Protein AF-A0A819D0K0-F1 (afdb_monomer)

Mean predicted aligned error: 11.06 Å

Structure (mmCIF, N/CA/C/O backbone):
data_AF-A0A819D0K0-F1
#
_entry.id   AF-A0A819D0K0-F1
#
loop_
_atom_site.group_PDB
_atom_site.id
_atom_site.type_symbol
_atom_site.label_atom_id
_atom_site.label_alt_id
_atom_site.label_comp_id
_atom_site.label_asym_id
_atom_site.label_entity_id
_atom_site.label_seq_id
_atom_site.pdbx_PDB_ins_code
_atom_site.Cartn_x
_atom_site.Cartn_y
_atom_site.Cartn_z
_atom_site.occupancy
_atom_site.B_iso_or_equiv
_atom_site.auth_seq_id
_atom_site.auth_comp_id
_atom_site.auth_asym_id
_atom_site.auth_atom_id
_atom_site.pdbx_PDB_model_num
ATOM 1 N N . MET A 1 1 ? -6.189 10.819 -23.661 1.00 36.69 1 MET A N 1
ATOM 2 C CA . MET A 1 1 ? -5.705 9.934 -22.578 1.00 36.69 1 MET A CA 1
ATOM 3 C C . MET A 1 1 ? -5.753 8.464 -22.987 1.00 36.69 1 MET A C 1
ATOM 5 O O . MET A 1 1 ? -4.688 7.890 -23.127 1.00 36.69 1 MET A O 1
ATOM 9 N N . CYS A 1 2 ? -6.913 7.871 -23.306 1.00 48.72 2 CYS A N 1
ATOM 10 C CA . CYS A 1 2 ? -6.965 6.460 -23.740 1.00 48.72 2 CYS A CA 1
ATOM 11 C C . CYS A 1 2 ? -6.288 6.190 -25.096 1.00 48.72 2 CYS A C 1
ATOM 13 O O . CYS A 1 2 ? -5.727 5.121 -25.286 1.00 48.72 2 CYS A O 1
ATOM 15 N N . ILE A 1 3 ? -6.308 7.161 -26.019 1.00 48.53 3 ILE A N 1
ATOM 16 C CA . ILE A 1 3 ? -5.736 6.996 -27.368 1.00 48.53 3 ILE A CA 1
ATOM 17 C C . ILE A 1 3 ? -4.206 6.859 -27.304 1.00 48.53 3 ILE A C 1
ATOM 19 O O . ILE A 1 3 ? -3.657 5.917 -27.863 1.00 48.53 3 ILE A O 1
ATOM 23 N N . GLU A 1 4 ? -3.524 7.723 -26.545 1.00 57.69 4 GLU A N 1
ATOM 24 C CA . GLU A 1 4 ? -2.069 7.632 -26.340 1.00 57.69 4 GLU A CA 1
ATOM 25 C C . GLU A 1 4 ? -1.680 6.334 -25.614 1.00 57.69 4 GLU A C 1
ATOM 27 O O . GLU A 1 4 ? -0.762 5.650 -26.053 1.00 57.69 4 GLU A O 1
ATOM 32 N N . LEU A 1 5 ? -2.411 5.947 -24.556 1.00 58.41 5 LEU A N 1
ATOM 33 C CA . LEU A 1 5 ? -2.166 4.702 -23.812 1.00 58.41 5 LEU A CA 1
ATOM 34 C C . LEU A 1 5 ? -2.340 3.458 -24.707 1.00 58.41 5 LEU A C 1
ATOM 36 O O . LEU A 1 5 ? -1.478 2.583 -24.721 1.00 58.41 5 LEU A O 1
ATOM 40 N N . SER A 1 6 ? -3.394 3.435 -25.532 1.00 60.75 6 SER A N 1
ATOM 41 C CA . SER A 1 6 ? -3.661 2.340 -26.476 1.00 60.75 6 SER A CA 1
ATOM 42 C C . SER A 1 6 ? -2.587 2.203 -27.557 1.00 60.75 6 SER A C 1
ATOM 44 O O . SER A 1 6 ? -2.281 1.098 -28.002 1.00 60.75 6 SER A O 1
ATOM 46 N N . GLN A 1 7 ? -1.964 3.318 -27.951 1.00 66.88 7 GLN A N 1
ATOM 47 C CA . GLN A 1 7 ? -0.897 3.313 -28.945 1.00 66.88 7 GLN A CA 1
ATOM 48 C C . GLN A 1 7 ? 0.409 2.745 -28.367 1.00 66.88 7 GLN A C 1
ATOM 50 O O . GLN A 1 7 ? 1.156 2.075 -29.083 1.00 66.88 7 GLN A O 1
ATOM 55 N N . TRP A 1 8 ? 0.656 2.934 -27.065 1.00 71.75 8 TRP A N 1
ATOM 56 C CA . TRP A 1 8 ? 1.766 2.287 -26.360 1.00 71.75 8 TRP A CA 1
ATOM 57 C C . TRP A 1 8 ? 1.550 0.792 -26.184 1.00 71.75 8 TRP A C 1
ATOM 59 O O . TRP A 1 8 ? 2.488 0.032 -26.402 1.00 71.75 8 TRP A O 1
ATOM 69 N N . ASP A 1 9 ? 0.341 0.359 -25.836 1.00 69.75 9 ASP A N 1
ATOM 70 C CA . ASP A 1 9 ? 0.033 -1.068 -25.712 1.00 69.75 9 ASP A CA 1
ATOM 71 C C . ASP A 1 9 ? 0.269 -1.800 -27.032 1.00 69.75 9 ASP A C 1
ATOM 73 O O . ASP A 1 9 ? 0.991 -2.799 -27.064 1.00 69.75 9 ASP A O 1
ATOM 77 N N . MET A 1 10 ? -0.207 -1.224 -28.138 1.00 68.88 10 MET A N 1
ATOM 78 C CA . MET A 1 10 ? 0.019 -1.783 -29.468 1.00 68.88 10 MET A CA 1
ATOM 79 C C . MET A 1 10 ? 1.501 -1.756 -29.879 1.00 68.88 10 MET A C 1
ATOM 81 O O . MET A 1 10 ? 2.013 -2.721 -30.448 1.00 68.88 10 MET A O 1
ATOM 85 N N . GLY A 1 11 ? 2.231 -0.686 -29.546 1.00 69.50 11 GLY A N 1
ATOM 86 C CA . GLY A 1 11 ? 3.676 -0.597 -29.777 1.00 69.50 11 GLY A CA 1
ATOM 87 C C . GLY A 1 11 ? 4.490 -1.604 -28.953 1.00 69.50 11 GLY A C 1
ATOM 88 O O . GLY A 1 11 ? 5.470 -2.161 -29.448 1.00 69.50 11 GLY A O 1
ATOM 89 N N . ILE A 1 12 ? 4.074 -1.882 -27.715 1.00 70.44 12 ILE A N 1
ATOM 90 C CA . ILE A 1 12 ? 4.700 -2.872 -26.828 1.00 70.44 12 ILE A CA 1
ATOM 91 C C . ILE A 1 12 ? 4.422 -4.293 -27.322 1.00 70.44 12 ILE A C 1
ATOM 93 O O . ILE A 1 12 ? 5.328 -5.126 -27.289 1.00 70.44 12 ILE A O 1
ATOM 97 N N . GLU A 1 13 ? 3.210 -4.581 -27.798 1.00 73.44 13 GLU A N 1
ATOM 98 C CA . GLU A 1 13 ? 2.874 -5.868 -28.415 1.00 73.44 13 GLU A CA 1
ATOM 99 C C . GLU A 1 13 ? 3.722 -6.126 -29.661 1.00 73.44 13 GLU A C 1
ATOM 101 O O . GLU A 1 13 ? 4.390 -7.159 -29.743 1.00 73.44 13 GLU A O 1
ATOM 106 N N . LEU A 1 14 ? 3.807 -5.153 -30.572 1.00 71.25 14 LEU A N 1
ATOM 107 C CA . LEU A 1 14 ? 4.676 -5.231 -31.749 1.00 71.25 14 LEU A CA 1
ATOM 108 C C . LEU A 1 14 ? 6.146 -5.441 -31.353 1.00 71.25 14 LEU A C 1
ATOM 110 O O . LEU A 1 14 ? 6.804 -6.342 -31.866 1.00 71.25 14 LEU A O 1
ATOM 114 N N . ALA A 1 15 ? 6.668 -4.679 -30.391 1.00 68.19 15 ALA A N 1
ATOM 115 C CA . ALA A 1 15 ? 8.057 -4.811 -29.952 1.00 68.19 15 ALA A CA 1
ATOM 116 C C . ALA A 1 15 ? 8.363 -6.155 -29.263 1.00 68.19 15 ALA A C 1
ATOM 118 O O . ALA A 1 15 ? 9.481 -6.664 -29.384 1.00 68.19 15 ALA A O 1
ATOM 119 N N . ARG A 1 16 ? 7.381 -6.756 -28.573 1.00 67.00 16 ARG A N 1
ATOM 120 C CA . ARG A 1 16 ? 7.486 -8.120 -28.028 1.00 67.00 16 ARG A CA 1
ATOM 121 C C . ARG A 1 16 ? 7.578 -9.158 -29.140 1.00 67.00 16 ARG A C 1
ATOM 123 O O . ARG A 1 16 ? 8.400 -10.062 -29.031 1.00 67.00 16 ARG A O 1
ATOM 130 N N . HIS A 1 17 ? 6.802 -9.010 -30.216 1.00 71.81 17 HIS A N 1
ATOM 131 C CA . HIS A 1 17 ? 6.886 -9.906 -31.375 1.00 71.81 17 HIS A CA 1
ATOM 132 C C . HIS A 1 17 ? 8.267 -9.882 -32.043 1.00 71.81 17 HIS A C 1
ATOM 134 O O . HIS A 1 17 ? 8.736 -10.920 -32.503 1.00 71.81 17 HIS A O 1
ATOM 140 N N . TYR A 1 18 ? 8.947 -8.734 -32.033 1.00 68.56 18 TYR A N 1
ATOM 141 C CA . TYR A 1 18 ? 10.295 -8.591 -32.589 1.00 68.56 18 TYR A CA 1
ATOM 142 C C . TYR A 1 18 ? 11.436 -8.808 -31.570 1.00 68.56 18 TYR A C 1
ATOM 144 O O . TYR A 1 18 ? 12.595 -8.624 -31.931 1.00 68.56 18 TYR A O 1
ATOM 152 N N . ASN A 1 19 ? 11.146 -9.227 -30.324 1.00 63.50 19 ASN A N 1
ATOM 153 C CA . ASN A 1 19 ? 12.134 -9.527 -29.268 1.00 63.50 19 ASN A CA 1
ATOM 154 C C . ASN A 1 19 ? 13.240 -8.463 -29.105 1.00 63.50 19 ASN A C 1
ATOM 156 O O . ASN A 1 19 ? 14.413 -8.781 -28.903 1.00 63.50 19 ASN A O 1
ATOM 160 N N . LEU A 1 20 ? 12.876 -7.181 -29.168 1.00 63.91 20 LEU A N 1
ATOM 161 C CA . LEU A 1 20 ? 13.838 -6.098 -28.973 1.00 63.91 20 LEU A CA 1
ATOM 162 C C . LEU A 1 20 ? 14.266 -6.051 -27.497 1.00 63.91 20 LEU A C 1
ATOM 164 O O . LEU A 1 20 ? 13.496 -5.634 -26.628 1.00 63.91 20 LEU A O 1
ATOM 168 N N . SER A 1 21 ? 15.509 -6.445 -27.207 1.00 62.53 21 SER A N 1
ATOM 169 C CA . SER A 1 21 ? 16.135 -6.316 -25.879 1.00 62.53 21 SER A CA 1
ATOM 170 C C . SER A 1 21 ? 16.116 -4.872 -25.356 1.00 62.53 21 SER A C 1
ATOM 172 O O . SER A 1 21 ? 16.050 -4.649 -24.146 1.00 62.53 21 SER A O 1
ATOM 174 N N . ASP A 1 22 ? 16.059 -3.900 -26.267 1.00 68.62 22 ASP A N 1
ATOM 175 C CA . ASP A 1 22 ? 15.995 -2.467 -25.976 1.00 68.62 22 ASP A CA 1
ATOM 176 C C . ASP A 1 22 ? 14.620 -1.982 -25.496 1.00 68.62 22 ASP A C 1
ATOM 178 O O . ASP A 1 22 ? 14.509 -0.864 -24.987 1.00 68.62 22 ASP A O 1
ATOM 182 N N . LEU A 1 23 ? 13.565 -2.804 -25.584 1.00 74.94 23 LEU A N 1
ATOM 183 C CA . LEU A 1 23 ? 12.210 -2.405 -25.187 1.00 74.94 23 LEU A CA 1
ATOM 184 C C . LEU A 1 23 ? 12.157 -1.931 -23.728 1.00 74.94 23 LEU A C 1
ATOM 186 O O . LEU A 1 23 ? 11.537 -0.914 -23.422 1.00 74.94 23 LEU A O 1
ATOM 190 N N . LYS A 1 24 ? 12.850 -2.623 -22.817 1.00 73.94 24 LYS A N 1
ATOM 191 C CA . LYS A 1 24 ? 12.894 -2.240 -21.396 1.00 73.94 24 LYS A CA 1
ATOM 192 C C . LYS A 1 24 ? 13.573 -0.885 -21.183 1.00 73.94 24 LYS A C 1
ATOM 194 O O . LYS A 1 24 ? 13.094 -0.079 -20.382 1.00 73.94 24 LYS A O 1
ATOM 199 N N . ALA A 1 25 ? 14.662 -0.621 -21.906 1.00 79.81 25 ALA A N 1
ATOM 200 C CA . ALA A 1 25 ? 15.398 0.638 -21.826 1.00 79.81 25 ALA A CA 1
ATOM 201 C C . ALA A 1 25 ? 14.573 1.804 -22.396 1.00 79.81 25 ALA A C 1
ATOM 203 O O . ALA A 1 25 ? 14.496 2.870 -21.779 1.00 79.81 25 ALA A O 1
ATOM 204 N N . LEU A 1 26 ? 13.880 1.578 -23.516 1.00 80.00 26 LEU A N 1
ATOM 205 C CA . LEU A 1 26 ? 12.971 2.552 -24.122 1.00 80.00 26 LEU A CA 1
ATOM 206 C C . LEU A 1 26 ? 11.795 2.887 -23.197 1.00 80.00 26 LEU A C 1
ATOM 208 O O . LEU A 1 26 ? 11.532 4.065 -22.959 1.00 80.00 26 LEU A O 1
ATOM 212 N N . LEU A 1 27 ? 11.143 1.876 -22.613 1.00 78.88 27 LEU A N 1
ATOM 213 C CA . LEU A 1 27 ? 10.041 2.073 -21.663 1.00 78.88 27 LEU A CA 1
ATOM 214 C C . LEU A 1 27 ? 10.482 2.867 -20.432 1.00 78.88 27 LEU A C 1
ATOM 216 O O . LEU A 1 27 ? 9.781 3.771 -19.989 1.00 78.88 27 LEU A O 1
ATOM 220 N N . THR A 1 28 ? 11.677 2.581 -19.919 1.00 81.19 28 THR A N 1
ATOM 221 C CA . THR A 1 28 ? 12.250 3.302 -18.776 1.00 81.19 28 THR A CA 1
ATOM 222 C C . THR A 1 28 ? 12.530 4.770 -19.120 1.00 81.19 28 THR A C 1
ATOM 224 O O . THR A 1 28 ? 12.261 5.655 -18.309 1.00 81.19 28 THR A O 1
ATOM 227 N N . ARG A 1 29 ? 13.024 5.070 -20.331 1.00 84.44 29 ARG A N 1
ATOM 228 C CA . ARG A 1 29 ? 13.228 6.456 -20.791 1.00 84.44 29 ARG A CA 1
ATOM 229 C C . ARG A 1 29 ? 11.903 7.209 -20.927 1.00 84.44 29 ARG A C 1
ATOM 231 O O . ARG A 1 29 ? 11.816 8.348 -20.478 1.00 84.44 29 ARG A O 1
ATOM 238 N N . GLN A 1 30 ? 10.883 6.574 -21.502 1.00 82.38 30 GLN A N 1
ATOM 239 C CA . GLN A 1 30 ? 9.550 7.168 -21.646 1.00 82.38 30 GLN A CA 1
ATOM 240 C C . GLN A 1 30 ? 8.887 7.422 -20.290 1.00 82.38 30 GLN A C 1
ATOM 242 O O . GLN A 1 30 ? 8.329 8.494 -20.071 1.00 82.38 30 GLN A O 1
ATOM 247 N N . ALA A 1 31 ? 9.015 6.485 -19.348 1.00 83.06 31 ALA A N 1
ATOM 248 C CA . ALA A 1 31 ? 8.496 6.654 -17.996 1.00 83.06 31 ALA A CA 1
ATOM 249 C C . ALA A 1 31 ? 9.106 7.887 -17.301 1.00 83.06 31 ALA A C 1
ATOM 251 O O . ALA A 1 31 ? 8.378 8.670 -16.696 1.00 83.06 31 ALA A O 1
ATOM 252 N N . LYS A 1 32 ? 10.412 8.142 -17.471 1.00 84.94 32 LYS A N 1
ATOM 253 C CA . LYS A 1 32 ? 11.060 9.375 -16.978 1.00 84.94 32 LYS A CA 1
ATOM 254 C C . LYS A 1 32 ? 10.488 10.642 -17.619 1.00 84.94 32 LYS A C 1
ATOM 256 O O . LYS A 1 32 ? 10.260 11.631 -16.926 1.00 84.94 32 LYS A O 1
ATOM 261 N N . THR A 1 33 ? 10.215 10.622 -18.923 1.00 85.69 33 THR A N 1
ATOM 262 C CA . THR A 1 33 ? 9.556 11.747 -19.604 1.00 85.69 33 THR A CA 1
ATOM 263 C C . THR A 1 33 ? 8.139 11.973 -19.069 1.00 85.69 33 THR A C 1
ATOM 265 O O . THR A 1 33 ? 7.757 13.114 -18.826 1.00 85.69 33 THR A O 1
ATOM 268 N N . LEU A 1 34 ? 7.374 10.918 -18.796 1.00 84.44 34 LEU A N 1
ATOM 269 C CA . LEU A 1 34 ? 6.024 11.039 -18.233 1.00 84.44 34 LEU A CA 1
ATOM 270 C C . LEU A 1 34 ? 6.013 11.559 -16.791 1.00 84.44 34 LEU A C 1
ATOM 272 O O . LEU A 1 34 ? 5.117 12.323 -16.429 1.00 84.44 34 LEU A O 1
ATOM 276 N N . LEU A 1 35 ? 7.039 11.236 -15.997 1.00 85.62 35 LEU A N 1
ATOM 277 C CA . LEU A 1 35 ? 7.237 11.862 -14.687 1.00 85.62 35 LEU A CA 1
ATOM 278 C C . LEU A 1 35 ? 7.447 13.374 -14.813 1.00 85.62 35 LEU A C 1
ATOM 280 O O . LEU A 1 35 ? 6.811 14.134 -14.089 1.00 85.62 35 LEU A O 1
ATOM 284 N N . SER A 1 36 ? 8.247 13.825 -15.788 1.00 85.62 36 SER A N 1
ATOM 285 C CA . SER A 1 36 ? 8.420 15.265 -16.049 1.00 85.62 36 SER A CA 1
ATOM 286 C C . SER A 1 36 ? 7.134 15.962 -16.524 1.00 85.62 36 SER A C 1
ATOM 288 O O . SER A 1 36 ? 6.972 17.161 -16.326 1.00 85.62 36 SER A O 1
ATOM 290 N N . GLN A 1 37 ? 6.191 15.207 -17.097 1.00 86.50 37 GLN A N 1
ATOM 291 C CA . GLN A 1 37 ? 4.870 15.688 -17.522 1.00 86.50 37 GLN A CA 1
ATOM 292 C C . GLN A 1 37 ? 3.803 15.610 -16.413 1.00 86.50 37 GLN A C 1
ATOM 294 O O . GLN A 1 37 ? 2.627 15.847 -16.686 1.00 86.50 37 GLN A O 1
ATOM 299 N N . ASN A 1 38 ? 4.188 15.276 -15.175 1.00 84.50 38 ASN A N 1
ATOM 300 C CA . ASN A 1 38 ? 3.294 15.140 -14.021 1.00 84.50 38 ASN A CA 1
ATOM 301 C C . ASN A 1 38 ? 2.176 14.086 -14.205 1.00 84.50 38 ASN A C 1
ATOM 303 O O . ASN A 1 38 ? 1.068 14.235 -13.689 1.00 84.50 38 ASN A O 1
ATOM 307 N N . LYS A 1 39 ? 2.460 12.999 -14.940 1.00 85.38 39 LYS A N 1
ATOM 308 C CA . LYS A 1 39 ? 1.559 11.841 -15.105 1.00 85.38 39 LYS A CA 1
ATOM 309 C C . LYS A 1 39 ? 2.143 10.597 -14.419 1.00 85.38 39 LYS A C 1
ATOM 311 O O . LYS A 1 39 ? 2.625 9.681 -15.090 1.00 85.38 39 LYS A O 1
ATOM 316 N N . PRO A 1 40 ? 2.134 10.533 -13.076 1.00 86.31 40 PRO A N 1
ATOM 317 C CA . PRO A 1 40 ? 2.868 9.496 -12.361 1.00 86.31 40 PRO A CA 1
ATOM 318 C C . PRO A 1 40 ? 2.224 8.102 -12.460 1.00 86.31 40 PRO A C 1
ATOM 320 O O . PRO A 1 40 ? 2.942 7.108 -12.461 1.00 86.31 40 PRO A O 1
ATOM 323 N N . PHE A 1 41 ? 0.897 7.998 -12.604 1.00 87.69 41 PHE A N 1
ATOM 324 C CA . PHE A 1 41 ? 0.215 6.701 -12.746 1.00 87.69 41 PHE A CA 1
ATOM 325 C C . PHE A 1 41 ? 0.546 6.001 -14.069 1.00 87.69 41 PHE A C 1
ATOM 327 O O . PHE A 1 41 ? 0.849 4.808 -14.066 1.00 87.69 41 PHE A O 1
ATOM 334 N N . ASP A 1 42 ? 0.573 6.754 -15.171 1.00 85.38 42 ASP A N 1
ATOM 335 C CA . ASP A 1 42 ? 0.966 6.237 -16.487 1.00 85.38 42 ASP A CA 1
ATOM 336 C C . ASP A 1 42 ? 2.433 5.767 -16.459 1.00 85.38 42 ASP A C 1
ATOM 338 O O . ASP A 1 42 ? 2.777 4.704 -16.980 1.00 85.38 42 ASP A O 1
ATOM 342 N N . ALA A 1 43 ? 3.303 6.518 -15.771 1.00 86.75 43 ALA A N 1
ATOM 343 C CA . ALA A 1 43 ? 4.695 6.128 -15.566 1.00 86.75 43 ALA A CA 1
ATOM 344 C C . ALA A 1 43 ? 4.826 4.834 -14.737 1.00 86.75 43 ALA A C 1
ATOM 346 O O . ALA A 1 43 ? 5.600 3.953 -15.110 1.00 86.75 43 ALA A O 1
ATOM 347 N N . ILE A 1 44 ? 4.050 4.677 -13.656 1.00 88.75 44 ILE A N 1
ATOM 348 C CA . ILE A 1 44 ? 4.020 3.450 -12.836 1.00 88.75 44 ILE A CA 1
ATOM 349 C C . ILE A 1 44 ? 3.632 2.238 -13.686 1.00 88.75 44 ILE A C 1
ATOM 351 O O . ILE A 1 44 ? 4.251 1.178 -13.573 1.00 88.75 44 ILE A O 1
ATOM 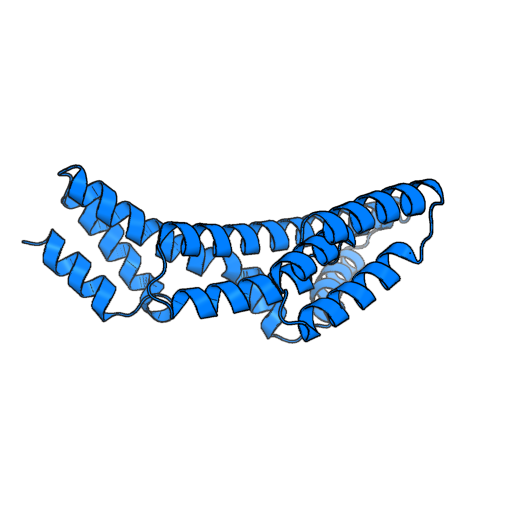355 N N . GLU A 1 45 ? 2.630 2.371 -14.556 1.00 86.75 45 GLU A N 1
ATOM 356 C CA . GLU A 1 45 ? 2.212 1.275 -15.428 1.00 86.75 45 GLU A CA 1
ATOM 357 C C . GLU A 1 45 ? 3.331 0.855 -16.391 1.00 86.75 45 GLU A C 1
ATOM 359 O O . GLU A 1 45 ? 3.603 -0.340 -16.553 1.00 86.75 45 GLU A O 1
ATOM 364 N N . LEU A 1 46 ? 4.041 1.822 -16.974 1.00 85.06 46 LEU A N 1
ATOM 365 C CA . LEU A 1 46 ? 5.186 1.549 -17.842 1.00 85.06 46 LEU A CA 1
ATOM 366 C C . LEU A 1 46 ? 6.357 0.915 -17.086 1.00 85.06 46 LEU A C 1
ATOM 368 O O . LEU A 1 46 ? 6.969 -0.016 -17.609 1.00 85.06 46 LEU A O 1
ATOM 372 N N . TYR A 1 47 ? 6.637 1.345 -15.853 1.00 87.88 47 TYR A N 1
ATOM 373 C CA . TYR A 1 47 ? 7.667 0.725 -15.013 1.00 87.88 47 TYR A CA 1
ATOM 374 C C . TYR A 1 47 ? 7.331 -0.723 -14.643 1.00 87.88 47 TYR A C 1
ATOM 376 O O . TYR A 1 47 ? 8.205 -1.591 -14.663 1.00 87.88 47 TYR A O 1
ATOM 384 N N . LYS A 1 48 ? 6.052 -1.028 -14.396 1.00 86.38 48 LYS A N 1
ATOM 385 C CA . LYS A 1 48 ? 5.598 -2.417 -14.232 1.00 86.38 48 LYS A CA 1
ATOM 386 C C . LYS A 1 48 ? 5.815 -3.225 -15.511 1.00 86.38 48 LYS A C 1
ATOM 388 O O . LYS A 1 48 ? 6.308 -4.349 -15.446 1.00 86.38 48 LYS A O 1
ATOM 393 N N . LYS A 1 49 ? 5.494 -2.654 -16.679 1.00 83.75 49 LYS A N 1
ATOM 394 C CA . LYS A 1 49 ? 5.688 -3.309 -17.987 1.00 83.75 49 LYS A CA 1
ATOM 395 C C . LYS A 1 49 ? 7.168 -3.535 -18.321 1.00 83.75 49 LYS A C 1
ATOM 397 O O . LYS A 1 49 ? 7.488 -4.541 -18.952 1.00 83.75 49 LYS A O 1
ATOM 402 N N . SER A 1 50 ? 8.069 -2.652 -17.884 1.00 80.44 50 SER A N 1
ATOM 403 C CA . SER A 1 50 ? 9.521 -2.802 -18.068 1.00 80.44 50 SER A CA 1
ATOM 404 C C . SER A 1 50 ? 10.197 -3.707 -17.026 1.00 80.44 50 SER A C 1
ATOM 406 O O . SER A 1 50 ? 11.400 -3.954 -17.132 1.00 80.44 50 SER A O 1
ATOM 408 N N . ALA A 1 51 ? 9.428 -4.255 -16.075 1.00 80.56 51 ALA A N 1
ATOM 409 C CA . ALA A 1 51 ? 9.890 -5.036 -14.925 1.00 80.56 51 ALA A CA 1
ATOM 410 C C . ALA A 1 51 ? 10.791 -4.260 -13.942 1.00 80.56 51 ALA A C 1
ATOM 412 O O . ALA A 1 51 ? 11.526 -4.870 -13.166 1.00 80.56 51 ALA A O 1
ATOM 413 N N . ASN A 1 52 ? 10.714 -2.925 -13.940 1.00 84.31 52 ASN A N 1
ATOM 414 C CA . ASN A 1 52 ? 11.366 -2.079 -12.945 1.00 84.31 52 ASN A CA 1
ATOM 415 C C . ASN A 1 52 ? 10.394 -1.769 -11.792 1.00 84.31 52 ASN A C 1
ATOM 417 O O . ASN A 1 52 ? 9.859 -0.668 -11.660 1.00 84.31 52 ASN A O 1
ATOM 421 N N . TYR A 1 53 ? 10.119 -2.788 -10.979 1.00 86.88 53 TYR A N 1
ATOM 422 C CA . TYR A 1 53 ? 9.125 -2.712 -9.904 1.00 86.88 53 TYR A CA 1
ATOM 423 C C . TYR A 1 53 ? 9.551 -1.815 -8.734 1.00 86.88 53 TYR A C 1
ATOM 425 O O . TYR A 1 53 ? 8.691 -1.259 -8.055 1.00 86.88 53 TYR A O 1
ATOM 433 N N . LEU A 1 54 ? 10.859 -1.658 -8.512 1.00 85.44 54 LEU A N 1
ATOM 434 C CA . LEU A 1 54 ? 11.402 -0.871 -7.405 1.00 85.44 54 LEU A CA 1
ATOM 435 C C . LEU A 1 54 ? 11.141 0.627 -7.605 1.00 85.44 54 LEU A C 1
ATOM 437 O O . LEU A 1 54 ? 10.589 1.278 -6.722 1.00 85.44 54 LEU A O 1
ATOM 441 N N . GLU A 1 55 ? 11.422 1.152 -8.798 1.00 85.69 55 GLU A N 1
ATOM 442 C CA . GLU A 1 55 ? 11.124 2.551 -9.131 1.00 85.69 55 GLU A CA 1
ATOM 443 C C . GLU A 1 55 ? 9.613 2.828 -9.139 1.00 85.69 55 GLU A C 1
ATOM 445 O O . GLU A 1 55 ? 9.162 3.854 -8.630 1.00 85.69 55 GLU A O 1
ATOM 450 N N . ALA A 1 56 ? 8.804 1.876 -9.620 1.00 89.12 56 ALA A N 1
ATOM 451 C CA . ALA A 1 56 ? 7.346 1.973 -9.545 1.00 89.12 56 ALA A CA 1
ATOM 452 C C . ALA A 1 56 ? 6.839 2.082 -8.095 1.00 89.12 56 ALA A C 1
ATOM 454 O O . ALA A 1 56 ? 5.939 2.875 -7.815 1.00 89.12 56 ALA A O 1
ATOM 455 N N . ALA A 1 57 ? 7.406 1.290 -7.178 1.00 88.88 57 ALA A N 1
ATOM 456 C CA . ALA A 1 57 ? 7.019 1.286 -5.772 1.00 88.88 57 ALA A CA 1
ATOM 457 C C . ALA A 1 57 ? 7.374 2.604 -5.069 1.00 88.88 57 ALA A C 1
ATOM 459 O O . ALA A 1 57 ? 6.549 3.109 -4.310 1.00 88.88 57 ALA A O 1
ATOM 460 N N . LYS A 1 58 ? 8.544 3.191 -5.360 1.00 88.06 58 LYS A N 1
ATOM 461 C CA . LYS A 1 58 ? 8.965 4.496 -4.815 1.00 88.06 58 LYS A CA 1
ATOM 462 C C . LYS A 1 58 ? 7.999 5.609 -5.196 1.00 88.06 58 LYS A C 1
ATOM 464 O O . LYS A 1 58 ? 7.436 6.267 -4.327 1.00 88.06 58 LYS A O 1
ATOM 469 N N . ILE A 1 59 ? 7.738 5.747 -6.495 1.00 89.50 59 ILE A N 1
ATOM 470 C CA . ILE A 1 59 ? 6.834 6.775 -7.027 1.00 89.50 59 ILE A CA 1
ATOM 471 C C . ILE A 1 59 ? 5.432 6.603 -6.432 1.00 89.50 59 ILE A C 1
ATOM 473 O O . ILE A 1 59 ? 4.786 7.572 -6.040 1.00 89.50 59 ILE A O 1
ATOM 477 N N . LEU A 1 60 ? 4.950 5.362 -6.322 1.00 90.19 60 LEU A N 1
ATOM 478 C CA . LEU A 1 60 ? 3.646 5.092 -5.726 1.00 90.19 60 LEU A CA 1
ATOM 479 C C . LEU A 1 60 ? 3.611 5.403 -4.219 1.00 90.19 60 LEU A C 1
ATOM 481 O O . LEU A 1 60 ? 2.589 5.883 -3.731 1.00 90.19 60 LEU A O 1
ATOM 485 N N . TYR A 1 61 ? 4.705 5.165 -3.493 1.00 89.31 61 TYR A N 1
ATOM 486 C CA . TYR A 1 61 ? 4.816 5.495 -2.073 1.00 89.31 61 TYR A CA 1
ATOM 487 C C . TYR A 1 61 ? 4.781 7.010 -1.838 1.00 89.31 61 TYR A C 1
ATOM 489 O O . TYR A 1 61 ? 4.027 7.471 -0.984 1.00 89.31 61 TYR A O 1
ATOM 497 N N . GLU A 1 62 ? 5.497 7.793 -2.649 1.00 88.81 62 GLU A N 1
ATOM 498 C CA . GLU A 1 62 ? 5.453 9.262 -2.601 1.00 88.81 62 GLU A CA 1
ATOM 499 C C . GLU A 1 62 ? 4.034 9.797 -2.850 1.00 88.81 62 GLU A C 1
ATOM 501 O O . GLU A 1 62 ? 3.534 10.662 -2.127 1.00 88.81 62 GLU A O 1
ATOM 506 N N . ILE A 1 63 ? 3.331 9.236 -3.839 1.00 88.88 63 ILE A N 1
ATOM 507 C CA . ILE A 1 63 ? 1.926 9.569 -4.113 1.00 88.88 63 ILE A CA 1
ATOM 508 C C . ILE A 1 63 ? 1.032 9.197 -2.926 1.00 88.88 63 ILE A C 1
ATOM 510 O O . ILE A 1 63 ? 0.147 9.971 -2.554 1.00 88.88 63 ILE A O 1
ATOM 514 N N . ALA A 1 64 ? 1.252 8.029 -2.320 1.00 88.38 64 ALA A N 1
ATOM 515 C CA . ALA A 1 64 ? 0.493 7.581 -1.159 1.00 88.38 64 ALA A CA 1
ATOM 516 C C . ALA A 1 64 ? 0.704 8.512 0.045 1.00 88.38 64 ALA A C 1
ATOM 518 O O . ALA A 1 64 ? -0.263 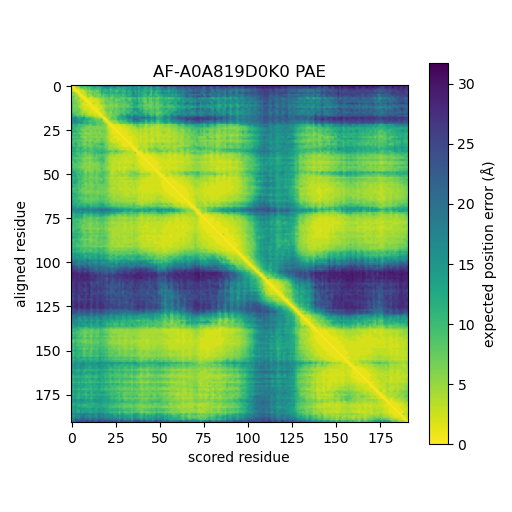8.841 0.730 1.00 88.38 64 ALA A O 1
ATOM 519 N N . GLU A 1 65 ? 1.927 8.997 0.268 1.00 86.56 65 GLU A N 1
ATOM 520 C CA . GLU A 1 65 ? 2.240 9.953 1.332 1.00 86.56 65 GLU A CA 1
ATOM 521 C C . GLU A 1 65 ? 1.594 11.325 1.083 1.00 86.56 65 GLU A C 1
ATOM 523 O O . GLU A 1 65 ? 0.997 11.913 1.990 1.00 86.56 65 GLU A O 1
ATOM 528 N N . ASN A 1 66 ? 1.616 11.809 -0.160 1.00 87.50 66 ASN A N 1
ATOM 529 C CA . ASN A 1 66 ? 0.915 13.036 -0.541 1.00 87.50 66 ASN A CA 1
ATOM 530 C C . ASN A 1 66 ? -0.596 12.908 -0.302 1.00 87.50 66 ASN A C 1
ATOM 532 O O . ASN A 1 66 ? -1.209 13.771 0.327 1.00 87.50 66 ASN A O 1
ATOM 536 N N . HIS A 1 67 ? -1.199 11.784 -0.696 1.00 84.38 67 HIS A N 1
ATOM 537 C CA . HIS A 1 67 ? -2.604 11.512 -0.396 1.00 84.38 67 HIS A CA 1
ATOM 538 C C . HIS A 1 67 ? -2.878 11.251 1.086 1.00 84.38 67 HIS A C 1
ATOM 540 O O . HIS A 1 67 ? -4.012 11.443 1.523 1.00 84.38 67 HIS A O 1
ATOM 546 N N . SER A 1 68 ? -1.883 10.827 1.870 1.00 81.44 68 SER A N 1
ATOM 547 C CA . SER A 1 68 ? -1.991 10.692 3.325 1.00 81.44 68 SER A CA 1
ATOM 548 C C . SER A 1 68 ? -2.244 12.052 3.977 1.00 81.44 68 SER A C 1
ATOM 550 O O . SER A 1 68 ? -3.136 12.157 4.821 1.00 81.44 68 SER A O 1
ATOM 552 N N . LYS A 1 69 ? -1.547 13.095 3.508 1.00 81.06 69 LYS A N 1
ATOM 553 C CA . LYS A 1 69 ? -1.707 14.491 3.953 1.00 81.06 69 LYS A CA 1
ATOM 554 C C . LYS A 1 69 ? -3.041 15.098 3.503 1.00 81.06 69 LYS A C 1
ATOM 556 O O . LYS A 1 69 ? -3.614 15.929 4.201 1.00 81.06 69 LYS A O 1
ATOM 561 N N . GLU A 1 70 ? -3.575 14.659 2.366 1.00 81.06 70 GLU A N 1
ATOM 562 C CA . GLU A 1 70 ? -4.907 15.056 1.907 1.00 81.06 70 GLU A CA 1
ATOM 563 C C . GLU A 1 70 ? -6.040 14.334 2.673 1.00 81.06 70 GLU A C 1
ATOM 565 O O . GLU A 1 70 ? -5.945 13.160 3.044 1.00 81.06 70 GLU A O 1
ATOM 570 N N . ASN A 1 71 ? -7.199 14.986 2.814 1.00 69.06 71 ASN A N 1
ATOM 571 C CA . ASN A 1 71 ? -8.428 14.387 3.367 1.00 69.06 71 ASN A CA 1
ATOM 572 C C . ASN A 1 71 ? -9.136 13.443 2.366 1.00 69.06 71 ASN A C 1
ATOM 574 O O . ASN A 1 71 ? -10.349 13.503 2.165 1.00 69.06 71 ASN A O 1
ATOM 578 N N . ARG A 1 72 ? -8.381 12.574 1.684 1.00 76.56 72 ARG A N 1
ATOM 579 C CA . ARG A 1 72 ? -8.932 11.551 0.781 1.00 76.56 72 ARG A CA 1
ATOM 580 C C . ARG A 1 72 ? -9.521 10.380 1.567 1.00 76.56 72 ARG A C 1
ATOM 582 O O . ARG A 1 72 ? -9.172 10.138 2.721 1.00 76.56 72 ARG A O 1
ATOM 589 N N . SER A 1 73 ? -10.391 9.608 0.912 1.00 85.06 73 SER A N 1
ATOM 590 C CA . SER A 1 73 ? -11.003 8.418 1.518 1.00 85.06 73 SER A CA 1
ATOM 591 C C . SER A 1 73 ? -9.945 7.430 2.033 1.00 85.06 73 SER A C 1
ATOM 593 O O . SER A 1 73 ? -9.000 7.079 1.323 1.00 85.06 73 SER A O 1
ATOM 595 N N . LEU A 1 74 ? -10.127 6.933 3.257 1.00 85.62 74 LEU A N 1
ATOM 596 C CA . LEU A 1 74 ? -9.172 6.033 3.912 1.00 85.62 74 LEU A CA 1
ATOM 597 C C . LEU A 1 74 ? -9.001 4.706 3.168 1.00 85.62 74 LEU A C 1
ATOM 599 O O . LEU A 1 74 ? -7.928 4.108 3.178 1.00 85.62 74 LEU A O 1
ATOM 603 N N . LEU A 1 75 ? -10.052 4.263 2.474 1.00 88.06 75 LEU A N 1
ATOM 604 C CA . LEU A 1 75 ? -10.000 3.070 1.638 1.00 88.06 75 LEU A CA 1
ATOM 605 C C . LEU A 1 75 ? -9.013 3.238 0.477 1.00 88.06 75 LEU A C 1
ATOM 607 O O . LEU A 1 75 ? -8.305 2.288 0.151 1.00 88.06 75 LEU A O 1
ATOM 611 N N . MET A 1 76 ? -8.952 4.427 -0.134 1.00 88.25 76 MET A N 1
ATOM 612 C CA . MET A 1 76 ? -7.991 4.707 -1.202 1.00 88.25 76 MET A CA 1
ATOM 613 C C . MET A 1 76 ? -6.561 4.697 -0.660 1.00 88.25 76 MET A C 1
ATOM 615 O O . MET A 1 76 ? -5.710 4.034 -1.244 1.00 88.25 76 MET A O 1
ATOM 619 N N . LYS A 1 77 ? -6.326 5.337 0.496 1.00 89.19 77 LYS A N 1
ATOM 620 C CA . LYS A 1 77 ? -5.015 5.332 1.170 1.00 89.19 77 LYS A CA 1
ATOM 621 C C . LYS A 1 77 ? -4.542 3.899 1.425 1.00 89.19 77 LYS A C 1
ATOM 623 O O . LYS A 1 77 ? -3.472 3.511 0.964 1.00 89.19 77 LYS A O 1
ATOM 628 N N . LYS A 1 78 ? -5.396 3.065 2.035 1.00 91.06 78 LYS A N 1
ATOM 629 C CA . LYS A 1 78 ? -5.110 1.638 2.257 1.00 91.06 78 LYS A CA 1
ATOM 630 C C . LYS A 1 78 ? -4.774 0.908 0.949 1.00 91.06 78 LYS A C 1
ATOM 632 O O . LYS A 1 78 ? -3.793 0.174 0.896 1.00 91.06 78 LYS A O 1
ATOM 637 N N . LYS A 1 79 ? -5.572 1.100 -0.110 1.00 91.75 79 LYS A N 1
ATOM 638 C CA . LYS A 1 79 ? -5.344 0.458 -1.418 1.00 91.75 79 LYS A CA 1
ATOM 639 C C . LYS A 1 79 ? -3.999 0.844 -2.035 1.00 91.75 79 LYS A C 1
ATOM 641 O O . LYS A 1 79 ? -3.349 -0.024 -2.605 1.00 91.75 79 LYS A O 1
ATOM 646 N N . MET A 1 80 ? -3.585 2.105 -1.917 1.00 90.19 80 MET A N 1
ATOM 647 C CA . MET A 1 80 ? -2.300 2.574 -2.442 1.00 90.19 80 MET A CA 1
ATOM 648 C C . MET A 1 80 ? -1.122 1.914 -1.725 1.00 90.19 80 MET A C 1
ATOM 650 O O . MET A 1 80 ? -0.277 1.327 -2.392 1.00 90.19 80 MET A O 1
A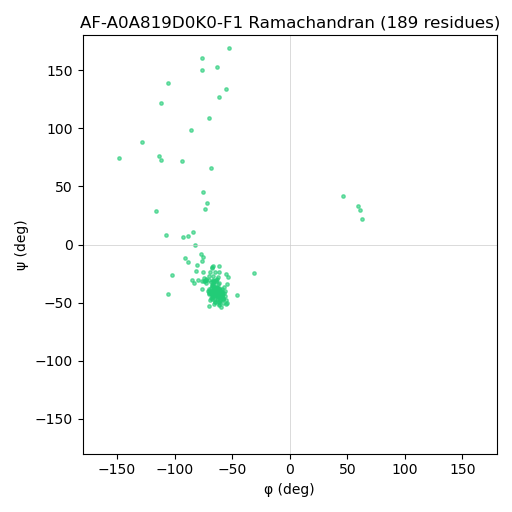TOM 654 N N . TYR A 1 81 ? -1.107 1.909 -0.387 1.00 91.19 81 TYR A N 1
ATOM 655 C CA . TYR A 1 81 ? -0.031 1.256 0.370 1.00 91.19 81 TYR A CA 1
ATOM 656 C C . TYR A 1 81 ? 0.028 -0.261 0.134 1.00 91.19 81 TYR A C 1
ATOM 658 O O . TYR A 1 81 ? 1.113 -0.821 0.003 1.00 91.19 81 TYR A O 1
ATOM 666 N N . ILE A 1 82 ? -1.124 -0.929 -0.009 1.00 93.12 82 ILE A N 1
ATOM 667 C CA . ILE A 1 82 ? -1.163 -2.350 -0.400 1.00 93.12 82 ILE A CA 1
ATOM 668 C C . ILE A 1 82 ? -0.567 -2.551 -1.793 1.00 93.12 82 ILE A C 1
ATOM 670 O O . ILE A 1 82 ? 0.190 -3.495 -2.010 1.00 93.12 82 ILE A O 1
ATOM 674 N N . LEU A 1 83 ? -0.902 -1.677 -2.745 1.00 91.44 83 LEU A N 1
ATOM 675 C CA . LEU A 1 83 ? -0.346 -1.752 -4.090 1.00 91.44 83 LEU A CA 1
ATOM 676 C C . LEU A 1 83 ? 1.177 -1.541 -4.071 1.00 91.44 83 LEU A C 1
ATOM 678 O O . LEU A 1 83 ? 1.873 -2.256 -4.790 1.00 91.44 83 LEU A O 1
ATOM 682 N N . CYS A 1 84 ? 1.703 -0.654 -3.216 1.00 89.81 84 CYS A N 1
ATOM 683 C CA . CYS A 1 84 ? 3.146 -0.538 -2.979 1.00 89.81 84 CYS A CA 1
ATOM 684 C C . CYS A 1 84 ? 3.743 -1.865 -2.490 1.00 89.81 84 CYS A C 1
ATOM 686 O O . CYS A 1 84 ? 4.720 -2.341 -3.068 1.00 89.81 84 CYS A O 1
ATOM 688 N N . GLY A 1 85 ? 3.140 -2.484 -1.468 1.00 89.38 85 GLY A N 1
ATOM 689 C CA . GLY A 1 85 ? 3.607 -3.761 -0.910 1.00 89.38 85 GLY A CA 1
ATOM 690 C C . GLY A 1 85 ? 3.638 -4.868 -1.960 1.00 89.38 85 GLY A C 1
ATOM 691 O O . GLY A 1 85 ? 4.637 -5.569 -2.108 1.00 89.38 85 GLY A O 1
ATOM 692 N N . LEU A 1 86 ? 2.592 -4.945 -2.781 1.00 91.25 86 LEU A N 1
ATOM 693 C CA . LEU A 1 86 ? 2.490 -5.913 -3.868 1.00 91.25 86 LEU A CA 1
ATOM 694 C C . LEU A 1 86 ? 3.560 -5.699 -4.954 1.00 91.25 86 LEU A C 1
ATOM 696 O O . LEU A 1 86 ? 4.093 -6.672 -5.484 1.00 91.25 86 LEU A O 1
ATOM 700 N N . LEU A 1 87 ? 3.918 -4.451 -5.279 1.00 88.81 87 LEU A N 1
ATOM 701 C CA . LEU A 1 87 ? 5.024 -4.163 -6.205 1.00 88.81 87 LEU A CA 1
ATOM 702 C C . LEU A 1 87 ? 6.379 -4.595 -5.632 1.00 88.81 87 LEU A C 1
ATOM 704 O O . LEU A 1 87 ? 7.196 -5.172 -6.351 1.00 88.81 87 LEU A O 1
ATOM 708 N N . VAL A 1 88 ? 6.600 -4.381 -4.336 1.00 88.12 88 VAL A N 1
ATOM 709 C CA . VAL A 1 88 ? 7.811 -4.836 -3.642 1.00 88.12 88 VAL A CA 1
ATOM 710 C C . VAL A 1 88 ? 7.897 -6.363 -3.588 1.00 88.12 88 VAL A C 1
ATOM 712 O O . VAL A 1 88 ? 8.969 -6.937 -3.789 1.00 88.12 88 VAL A O 1
ATOM 715 N N . GLU A 1 89 ? 6.782 -7.062 -3.401 1.00 87.38 89 GLU A N 1
ATOM 716 C CA . GLU A 1 89 ? 6.758 -8.523 -3.507 1.00 87.38 89 GLU A CA 1
ATOM 717 C C . GLU A 1 89 ? 7.045 -9.010 -4.933 1.00 87.38 89 GLU A C 1
ATOM 719 O O . GLU A 1 89 ? 7.780 -9.985 -5.120 1.00 87.38 89 GLU A O 1
ATOM 724 N N . GLN A 1 90 ? 6.534 -8.317 -5.955 1.00 87.94 90 GLN A N 1
ATOM 725 C CA . GLN A 1 90 ? 6.877 -8.608 -7.352 1.00 87.94 90 GLN A CA 1
ATOM 726 C C . GLN A 1 90 ? 8.371 -8.408 -7.625 1.00 87.94 90 GLN A C 1
ATOM 728 O O . GLN A 1 90 ? 8.990 -9.232 -8.297 1.00 87.94 90 GLN A O 1
ATOM 733 N N . TYR A 1 91 ? 8.982 -7.380 -7.039 1.00 86.56 91 TYR A N 1
ATOM 734 C CA . TYR A 1 91 ? 10.427 -7.180 -7.091 1.00 86.56 91 TYR A CA 1
ATOM 735 C C . TYR A 1 91 ? 11.194 -8.340 -6.432 1.00 86.56 91 TYR A C 1
ATOM 737 O O . TYR A 1 91 ? 12.057 -8.956 -7.062 1.00 86.56 91 TYR A O 1
ATOM 745 N N . ARG A 1 92 ? 10.826 -8.712 -5.198 1.00 84.50 92 ARG A N 1
ATOM 746 C CA . ARG A 1 92 ? 11.442 -9.830 -4.457 1.00 84.50 92 ARG A CA 1
ATOM 747 C C . ARG A 1 92 ? 11.309 -11.161 -5.203 1.00 84.50 92 ARG A C 1
ATOM 749 O O . ARG A 1 92 ? 12.256 -11.946 -5.257 1.00 84.50 92 ARG A O 1
ATOM 756 N N . THR A 1 93 ? 10.148 -11.438 -5.794 1.00 84.94 93 THR A N 1
ATOM 757 C CA . THR A 1 93 ? 9.922 -12.662 -6.582 1.00 84.94 93 THR A CA 1
ATOM 758 C C . THR A 1 93 ? 10.714 -12.651 -7.888 1.00 84.94 93 THR A C 1
ATOM 760 O O . THR A 1 93 ? 11.351 -13.659 -8.202 1.00 84.94 93 THR A O 1
ATOM 763 N N . ALA A 1 94 ? 10.770 -11.522 -8.603 1.00 81.38 94 ALA A N 1
ATOM 764 C CA . ALA A 1 94 ? 11.598 -11.371 -9.797 1.00 81.38 94 ALA A CA 1
ATOM 765 C C . ALA A 1 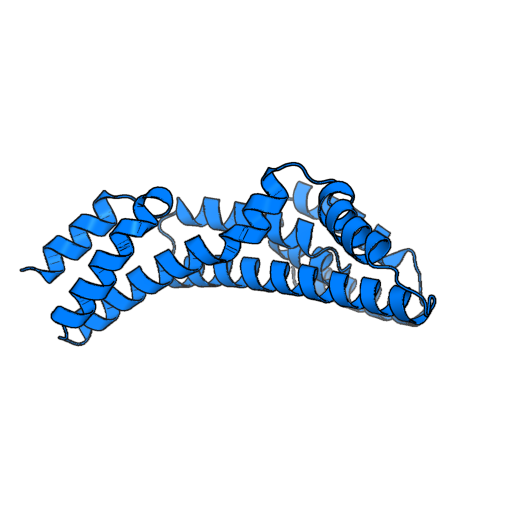94 ? 13.082 -11.643 -9.490 1.00 81.38 94 ALA A C 1
ATOM 767 O O . ALA A 1 94 ? 13.701 -12.463 -10.172 1.00 81.38 94 ALA A O 1
ATOM 768 N N . MET A 1 95 ? 13.628 -11.073 -8.410 1.00 78.44 95 MET A N 1
ATOM 769 C CA . MET A 1 95 ? 15.017 -11.325 -8.000 1.00 78.44 95 MET A CA 1
ATOM 770 C C . MET A 1 95 ? 15.281 -12.792 -7.643 1.00 78.44 95 MET A C 1
ATOM 772 O O . MET A 1 95 ? 16.252 -13.383 -8.122 1.00 78.44 95 MET A O 1
ATOM 776 N N . LYS A 1 96 ? 14.378 -13.436 -6.889 1.00 78.56 96 LYS A N 1
ATOM 777 C CA . LYS A 1 96 ? 14.487 -14.871 -6.563 1.00 78.56 96 LYS A CA 1
ATOM 778 C C . LYS A 1 96 ? 14.510 -15.754 -7.813 1.00 78.56 96 LYS A C 1
ATOM 780 O O . LYS A 1 96 ? 15.243 -16.743 -7.851 1.00 78.56 96 LYS A O 1
ATOM 785 N N . THR A 1 97 ? 13.728 -15.421 -8.845 1.00 72.25 97 THR A N 1
ATOM 786 C CA . THR A 1 97 ? 13.726 -16.190 -10.102 1.00 72.25 97 THR A CA 1
ATOM 787 C C . THR A 1 97 ? 15.026 -16.050 -10.889 1.00 72.25 97 THR A C 1
ATOM 789 O O . THR A 1 97 ? 15.494 -17.047 -11.442 1.00 72.25 97 THR A O 1
ATOM 792 N N . THR A 1 98 ? 15.640 -14.865 -10.896 1.00 68.25 98 THR A N 1
ATOM 793 C CA . THR A 1 98 ? 16.955 -14.633 -11.511 1.00 68.25 98 THR A CA 1
ATOM 794 C C . THR A 1 98 ? 18.041 -15.414 -10.773 1.00 68.25 98 THR A C 1
ATOM 796 O O . THR A 1 98 ? 18.726 -16.226 -11.391 1.00 68.25 98 THR A O 1
ATOM 799 N N . SER A 1 99 ? 18.095 -15.311 -9.439 1.00 62.91 99 SER A N 1
ATOM 800 C CA . SER A 1 99 ? 19.059 -16.060 -8.617 1.00 62.91 99 SER A CA 1
ATOM 801 C C . SER A 1 99 ? 18.908 -17.582 -8.774 1.00 62.91 99 SER A C 1
ATOM 803 O O . SER A 1 99 ? 19.892 -18.312 -8.875 1.00 62.91 99 SER A O 1
ATOM 805 N N . ARG A 1 100 ? 17.673 -18.103 -8.872 1.00 58.44 100 ARG A N 1
ATOM 806 C CA . ARG A 1 100 ? 17.429 -19.540 -9.105 1.00 58.44 100 ARG A CA 1
ATOM 807 C C . ARG A 1 100 ? 17.898 -20.011 -10.487 1.00 58.44 100 ARG A C 1
ATOM 809 O O . ARG A 1 100 ? 18.285 -21.171 -10.619 1.00 58.44 100 ARG A O 1
ATOM 816 N N . ARG A 1 101 ? 17.843 -19.153 -11.513 1.00 57.47 101 ARG A N 1
ATOM 817 C CA . ARG A 1 101 ? 18.364 -19.472 -12.854 1.00 57.47 101 ARG A CA 1
ATOM 818 C C . ARG A 1 101 ? 19.887 -19.572 -12.845 1.00 57.47 101 ARG A C 1
ATOM 820 O O . ARG A 1 101 ? 20.408 -20.526 -13.411 1.00 57.47 101 ARG A O 1
ATOM 827 N N . GLU A 1 102 ? 20.568 -18.682 -12.132 1.00 55.44 102 GLU A N 1
ATOM 828 C CA . GLU A 1 102 ? 22.032 -18.695 -11.991 1.00 55.44 102 GLU A CA 1
ATOM 829 C C . GLU A 1 102 ? 22.532 -19.876 -11.140 1.00 55.44 102 GLU A C 1
ATOM 831 O O . GLU A 1 102 ? 23.492 -20.552 -11.506 1.00 55.44 102 GLU A O 1
ATOM 836 N N . LYS A 1 103 ? 21.812 -20.232 -10.068 1.00 53.12 103 LYS A N 1
ATOM 837 C CA . LYS A 1 103 ? 22.133 -21.398 -9.218 1.00 53.12 103 LYS A CA 1
ATOM 838 C C . LYS A 1 103 ? 21.954 -22.754 -9.914 1.00 53.12 103 LYS A C 1
ATOM 840 O O . LYS A 1 103 ? 22.505 -23.750 -9.460 1.00 53.12 103 LYS A O 1
ATOM 845 N N . LYS A 1 104 ? 21.190 -22.826 -11.013 1.00 51.19 104 LYS A N 1
ATOM 846 C CA . LYS A 1 104 ? 21.029 -24.063 -11.802 1.00 51.19 104 LYS A CA 1
ATOM 847 C C . LYS A 1 104 ? 22.204 -24.304 -12.764 1.00 51.19 104 LYS A C 1
ATOM 849 O O . LYS A 1 104 ? 22.381 -25.433 -13.211 1.00 51.19 104 LYS A O 1
ATOM 854 N N . SER A 1 105 ? 23.008 -23.278 -13.058 1.00 50.44 105 SER A N 1
ATOM 855 C CA . SER A 1 105 ? 24.218 -23.390 -13.888 1.00 50.44 105 SER A CA 1
ATOM 856 C C . SER A 1 105 ? 25.495 -23.741 -13.112 1.00 50.44 105 SER A C 1
ATOM 858 O O . SER A 1 105 ? 26.460 -24.171 -13.736 1.00 50.44 105 SER A O 1
ATOM 860 N N . THR A 1 106 ? 25.519 -23.627 -11.779 1.00 52.31 106 THR A N 1
ATOM 861 C CA . THR A 1 106 ? 26.710 -23.896 -10.948 1.00 52.31 106 THR A CA 1
ATOM 862 C C . THR A 1 106 ? 26.383 -24.864 -9.801 1.00 52.31 106 THR A C 1
ATOM 864 O O . THR A 1 106 ? 26.019 -24.481 -8.695 1.00 52.31 106 THR A O 1
ATOM 867 N N . ALA A 1 107 ? 26.507 -26.168 -10.065 1.00 48.03 107 ALA A N 1
ATOM 868 C CA . ALA A 1 107 ? 26.130 -27.260 -9.155 1.00 48.03 107 ALA A CA 1
ATOM 869 C C . ALA A 1 107 ? 27.079 -27.491 -7.948 1.00 48.03 107 ALA A C 1
ATOM 871 O O . ALA A 1 107 ? 27.196 -28.614 -7.465 1.00 48.03 107 ALA A O 1
ATOM 872 N N . ALA A 1 108 ? 27.743 -26.453 -7.433 1.00 54.69 108 ALA A N 1
ATOM 873 C CA . ALA A 1 108 ? 28.575 -26.535 -6.230 1.00 54.69 108 ALA A CA 1
ATOM 874 C C . ALA A 1 108 ? 28.552 -25.202 -5.464 1.00 54.69 108 ALA A C 1
ATOM 876 O O . ALA A 1 108 ? 29.500 -24.427 -5.511 1.00 54.69 108 ALA A O 1
ATOM 877 N N . ILE A 1 109 ? 27.446 -24.910 -4.776 1.00 58.66 109 ILE A N 1
ATOM 878 C CA . ILE A 1 109 ? 27.327 -23.701 -3.949 1.00 58.66 109 ILE A CA 1
ATOM 879 C C . ILE A 1 109 ? 27.917 -24.021 -2.572 1.00 58.66 109 ILE A C 1
ATOM 881 O O . ILE A 1 109 ? 27.264 -24.643 -1.734 1.00 58.66 109 ILE A O 1
ATOM 885 N N . SER A 1 110 ? 29.168 -23.622 -2.349 1.00 61.19 110 SER A N 1
ATOM 886 C CA . SER A 1 110 ? 29.787 -23.625 -1.018 1.00 61.19 110 SER A CA 1
ATOM 887 C C . SER A 1 110 ? 29.046 -22.662 -0.082 1.00 61.19 110 SER A C 1
ATOM 889 O O . SER A 1 110 ? 28.502 -21.654 -0.525 1.00 61.19 110 SER A O 1
ATOM 891 N N . ALA A 1 111 ? 29.063 -22.915 1.232 1.00 60.88 111 ALA A N 1
ATOM 892 C CA . ALA A 1 111 ? 28.448 -22.030 2.236 1.00 60.88 111 ALA A CA 1
ATOM 893 C C . ALA A 1 111 ? 28.934 -20.564 2.136 1.00 60.88 111 ALA A C 1
ATOM 895 O O . ALA A 1 111 ? 28.180 -19.641 2.431 1.00 60.88 111 ALA A O 1
ATOM 896 N N . SER A 1 112 ? 30.161 -20.358 1.640 1.00 57.97 112 SER A N 1
ATOM 897 C CA . SER A 1 112 ? 30.722 -19.044 1.306 1.00 57.97 112 SER A CA 1
ATOM 898 C C . SER A 1 112 ? 29.964 -18.323 0.186 1.00 57.97 112 SER A C 1
ATOM 900 O O . SER A 1 112 ? 29.763 -17.124 0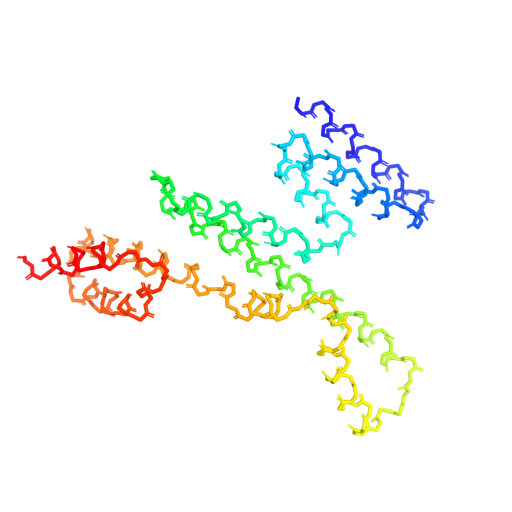.296 1.00 57.97 112 SER A O 1
ATOM 902 N N . ASP A 1 113 ? 29.496 -19.024 -0.852 1.00 61.06 113 ASP A N 1
ATOM 903 C CA . ASP A 1 113 ? 28.706 -18.430 -1.945 1.00 61.06 113 ASP A CA 1
ATOM 904 C C . ASP A 1 113 ? 27.275 -18.110 -1.502 1.00 61.06 113 ASP A C 1
ATOM 906 O O . ASP A 1 113 ? 26.669 -17.150 -1.971 1.00 61.06 113 ASP A O 1
ATOM 910 N N . ALA A 1 114 ? 26.716 -18.893 -0.573 1.00 65.75 114 ALA A N 1
ATOM 911 C CA . ALA A 1 114 ? 25.425 -18.570 0.030 1.00 65.75 114 ALA A CA 1
ATOM 912 C C . ALA A 1 114 ? 25.520 -17.301 0.897 1.00 65.75 114 ALA A C 1
ATOM 914 O O . ALA A 1 114 ? 24.639 -16.446 0.825 1.00 65.75 114 ALA A O 1
ATOM 915 N N . LEU A 1 115 ? 26.612 -17.162 1.661 1.00 60.56 115 LEU A N 1
ATOM 916 C CA . LEU A 1 115 ? 26.919 -15.965 2.446 1.00 60.56 115 LEU A CA 1
ATOM 917 C C . LEU A 1 115 ? 27.215 -14.759 1.541 1.00 60.56 115 LEU A C 1
ATOM 919 O O . LEU A 1 115 ? 26.704 -13.669 1.775 1.00 60.56 115 LEU A O 1
ATOM 923 N N . GLN A 1 116 ? 27.996 -14.958 0.478 1.00 59.03 116 GLN A N 1
ATOM 924 C CA . GLN A 1 116 ? 28.330 -13.917 -0.489 1.00 59.03 116 GLN A CA 1
ATOM 925 C C . GLN A 1 116 ? 27.101 -13.482 -1.289 1.00 59.03 116 GLN A C 1
ATOM 927 O O . GLN A 1 116 ? 26.944 -12.292 -1.514 1.00 59.03 116 GLN A O 1
ATOM 932 N N . GLY A 1 117 ? 26.174 -14.394 -1.600 1.00 63.53 117 GLY A N 1
ATOM 933 C CA . GLY A 1 117 ? 24.851 -14.072 -2.136 1.00 63.53 117 GLY A CA 1
ATOM 934 C C . GLY A 1 117 ? 24.061 -13.123 -1.230 1.00 63.53 117 GLY A C 1
ATOM 935 O O . GLY A 1 117 ? 23.510 -12.141 -1.720 1.00 63.53 117 GLY A O 1
ATOM 936 N N . LEU A 1 118 ? 24.077 -13.368 0.085 1.00 58.09 118 LEU A N 1
ATOM 937 C CA . LEU A 1 118 ? 23.424 -12.523 1.094 1.00 58.09 118 LEU A CA 1
ATOM 938 C C . LEU A 1 118 ? 24.082 -11.131 1.199 1.00 58.09 118 LEU A C 1
ATOM 940 O O . LEU A 1 118 ? 23.398 -10.117 1.257 1.00 58.09 118 LEU A O 1
ATOM 944 N N . LEU A 1 119 ? 25.417 -11.075 1.145 1.00 56.09 119 LEU A N 1
ATOM 945 C CA . LEU A 1 119 ? 26.191 -9.825 1.164 1.00 56.09 119 LEU A CA 1
ATOM 946 C C . LEU A 1 119 ? 26.081 -9.047 -0.157 1.00 56.09 119 LEU A C 1
ATOM 948 O O . LEU A 1 119 ? 26.128 -7.819 -0.174 1.00 56.09 119 LEU A O 1
ATOM 952 N N . THR A 1 120 ? 25.914 -9.737 -1.287 1.00 54.88 120 THR A N 1
ATOM 953 C CA . THR A 1 120 ? 25.599 -9.101 -2.572 1.00 54.88 120 THR A CA 1
ATOM 954 C C . THR A 1 120 ? 24.157 -8.628 -2.643 1.00 54.88 120 THR A C 1
ATOM 956 O O . THR A 1 120 ? 23.905 -7.628 -3.296 1.00 54.88 120 THR A O 1
ATOM 959 N N . GLU A 1 121 ? 23.214 -9.261 -1.948 1.00 55.41 121 GLU A N 1
ATOM 960 C CA . GLU A 1 121 ? 21.848 -8.739 -1.794 1.00 55.41 121 GLU A CA 1
ATOM 961 C C . GLU A 1 121 ? 21.862 -7.383 -1.061 1.00 55.41 121 GLU A C 1
ATOM 963 O O . GLU A 1 121 ? 21.123 -6.474 -1.434 1.00 55.41 121 GLU A O 1
ATOM 968 N N . GLU A 1 122 ? 22.792 -7.206 -0.116 1.00 49.50 122 GLU A N 1
ATOM 969 C CA . GLU A 1 122 ? 23.031 -5.947 0.601 1.00 49.50 122 GLU A CA 1
ATOM 970 C C . GLU A 1 122 ? 23.861 -4.918 -0.200 1.00 49.50 122 GLU A C 1
ATOM 972 O O . GLU A 1 122 ? 23.651 -3.716 -0.059 1.00 49.50 122 GLU A O 1
ATOM 977 N N . THR A 1 123 ? 24.777 -5.353 -1.080 1.00 45.59 123 THR A N 1
ATOM 978 C CA . THR A 1 123 ? 25.702 -4.448 -1.809 1.00 45.59 123 THR A CA 1
ATOM 979 C C . THR A 1 123 ? 25.327 -4.164 -3.271 1.00 45.59 123 THR A C 1
ATOM 981 O O . THR A 1 123 ? 25.667 -3.104 -3.793 1.00 45.59 123 THR A O 1
ATOM 984 N N . THR A 1 124 ? 24.604 -5.063 -3.949 1.00 47.53 124 THR A N 1
ATOM 985 C CA . THR A 1 124 ? 24.077 -4.865 -5.320 1.00 47.53 124 THR A CA 1
ATOM 986 C C . THR A 1 124 ? 22.673 -4.262 -5.336 1.00 47.53 124 THR A C 1
ATOM 988 O O . THR A 1 124 ? 22.237 -3.746 -6.366 1.00 47.53 124 THR A O 1
ATOM 991 N N . GLY A 1 125 ? 22.005 -4.208 -4.178 1.00 47.91 125 GLY A N 1
ATOM 992 C CA . GLY A 1 125 ? 20.990 -3.204 -3.881 1.00 47.91 125 GLY A CA 1
ATOM 993 C C . GLY A 1 125 ? 21.646 -1.831 -3.747 1.00 47.91 125 GLY A C 1
ATOM 994 O O . GLY A 1 125 ? 21.685 -1.258 -2.669 1.00 47.91 125 GLY A O 1
ATOM 995 N N . SER A 1 126 ? 22.197 -1.295 -4.837 1.00 41.12 126 SER A N 1
ATOM 996 C CA . SER A 1 126 ? 22.868 0.008 -4.893 1.00 41.12 126 SER A CA 1
ATOM 997 C C . SER A 1 126 ? 21.893 1.198 -4.781 1.00 41.12 126 SER A C 1
ATOM 999 O O . SER A 1 126 ? 22.063 2.215 -5.455 1.00 41.12 126 SER A O 1
ATOM 1001 N N . GLY A 1 127 ? 20.838 1.059 -3.984 1.00 43.31 127 GLY A N 1
ATOM 1002 C CA . GLY A 1 127 ? 19.981 2.136 -3.516 1.00 43.31 127 GLY A CA 1
ATOM 1003 C C . GLY A 1 127 ? 20.225 2.267 -2.023 1.00 43.31 127 GLY A C 1
ATOM 1004 O O . GLY A 1 127 ? 20.110 1.281 -1.303 1.00 43.31 127 GLY A O 1
ATOM 1005 N N . GLY A 1 128 ? 20.648 3.450 -1.571 1.00 39.22 128 GLY A N 1
ATOM 1006 C CA . GLY A 1 128 ? 21.022 3.688 -0.177 1.00 39.22 128 GLY A CA 1
ATOM 1007 C C . GLY A 1 128 ? 19.936 3.261 0.815 1.00 39.22 128 GLY A C 1
ATOM 1008 O O . GLY A 1 128 ? 18.804 3.001 0.432 1.00 39.22 128 GLY A O 1
ATOM 1009 N N . VAL A 1 129 ? 20.296 3.231 2.097 1.00 45.28 129 VAL A N 1
ATOM 1010 C CA . VAL A 1 129 ? 19.505 2.876 3.299 1.00 45.28 129 VAL A CA 1
ATOM 1011 C C . VAL A 1 129 ? 17.984 3.187 3.255 1.00 45.28 129 VAL A C 1
ATOM 1013 O O . VAL A 1 129 ? 17.209 2.521 3.934 1.00 45.28 129 VAL A O 1
ATOM 1016 N N . SER A 1 130 ? 17.523 4.145 2.445 1.00 58.34 130 SER A N 1
ATOM 1017 C CA . SER A 1 130 ? 16.108 4.405 2.141 1.00 58.34 130 SER A CA 1
ATOM 1018 C C . SER A 1 130 ? 15.373 3.262 1.423 1.00 58.34 130 SER A C 1
ATOM 1020 O O . SER A 1 130 ? 14.197 3.027 1.696 1.00 58.34 130 SER A O 1
ATOM 1022 N N . ASP A 1 131 ? 16.028 2.546 0.507 1.00 61.09 131 ASP A N 1
ATOM 1023 C CA . ASP A 1 131 ? 15.378 1.522 -0.316 1.00 61.09 131 ASP A CA 1
ATOM 1024 C C . ASP A 1 131 ? 15.130 0.251 0.498 1.00 61.09 131 ASP A C 1
ATOM 1026 O O . ASP A 1 131 ? 14.061 -0.344 0.394 1.00 61.09 131 ASP A O 1
ATOM 1030 N N . THR A 1 132 ? 16.061 -0.126 1.377 1.00 63.75 132 THR A N 1
ATOM 1031 C CA . THR A 1 132 ? 15.898 -1.260 2.300 1.00 63.75 132 THR A CA 1
ATOM 1032 C C . THR A 1 132 ? 14.826 -0.983 3.352 1.00 63.75 132 THR A C 1
ATOM 1034 O O . THR A 1 132 ? 13.948 -1.816 3.563 1.00 63.75 132 THR A O 1
ATOM 1037 N N . GLN A 1 133 ? 14.804 0.223 3.929 1.00 66.38 133 GLN A N 1
ATOM 1038 C CA . GLN A 1 133 ? 13.739 0.646 4.844 1.00 66.38 133 GLN A CA 1
ATOM 1039 C C . GLN A 1 133 ? 12.359 0.634 4.186 1.00 66.38 133 GLN A C 1
ATOM 1041 O O . GLN A 1 133 ? 11.388 0.211 4.819 1.00 66.38 133 GLN A O 1
ATOM 1046 N N . LEU A 1 134 ? 12.267 1.079 2.927 1.00 68.12 134 LEU A N 1
ATOM 1047 C CA . LEU A 1 134 ? 11.032 0.984 2.162 1.00 68.12 134 LEU A CA 1
ATOM 1048 C C . LEU A 1 134 ? 10.649 -0.484 2.008 1.00 68.12 134 LEU A C 1
ATOM 1050 O O . LEU A 1 134 ? 9.544 -0.834 2.396 1.00 68.12 134 LEU A O 1
ATOM 1054 N N . LEU A 1 135 ? 11.553 -1.346 1.530 1.00 69.69 135 LEU A N 1
ATOM 1055 C CA . LEU A 1 135 ? 11.300 -2.777 1.317 1.00 69.69 135 LEU A CA 1
ATOM 1056 C C . LEU A 1 135 ? 10.841 -3.512 2.590 1.00 69.69 135 LEU A C 1
ATOM 1058 O O . LEU A 1 135 ? 9.989 -4.402 2.505 1.00 69.69 135 LEU A O 1
ATOM 1062 N N . ASP A 1 136 ? 11.376 -3.152 3.753 1.00 74.00 136 ASP A N 1
ATOM 1063 C CA . ASP A 1 136 ? 11.071 -3.829 5.016 1.00 74.00 136 ASP A CA 1
ATOM 1064 C C . ASP A 1 136 ? 9.782 -3.320 5.667 1.00 74.00 136 ASP A C 1
ATOM 1066 O O . ASP A 1 136 ? 9.021 -4.116 6.217 1.00 74.00 136 ASP A O 1
ATOM 1070 N N . ASN A 1 137 ? 9.460 -2.031 5.518 1.00 81.94 137 ASN A N 1
ATOM 1071 C CA . ASN A 1 137 ? 8.328 -1.408 6.209 1.00 81.94 137 ASN A CA 1
ATOM 1072 C C . ASN A 1 137 ? 7.116 -1.090 5.316 1.00 81.94 137 ASN A C 1
ATOM 1074 O O . ASN A 1 137 ? 6.173 -0.460 5.797 1.00 81.94 137 ASN A O 1
ATOM 1078 N N . VAL A 1 138 ? 7.068 -1.532 4.047 1.00 84.62 138 VAL A N 1
ATOM 1079 C CA . VAL A 1 138 ? 5.964 -1.178 3.114 1.00 84.62 138 VAL A CA 1
ATOM 1080 C C . VAL A 1 138 ? 4.570 -1.503 3.665 1.00 84.62 138 VAL A C 1
ATOM 1082 O O . VAL A 1 138 ? 3.597 -0.806 3.373 1.00 84.62 138 VAL A O 1
ATOM 1085 N N . TRP A 1 139 ? 4.455 -2.582 4.442 1.00 88.69 139 TRP A N 1
ATOM 1086 C CA . TRP A 1 139 ? 3.174 -3.067 4.957 1.00 88.69 139 TRP A CA 1
ATOM 1087 C C . TRP A 1 139 ? 2.693 -2.310 6.192 1.00 88.69 139 TRP A C 1
ATOM 1089 O O . TRP A 1 139 ? 1.486 -2.258 6.431 1.00 88.69 139 TRP A O 1
ATOM 1099 N N . ARG A 1 140 ? 3.602 -1.672 6.937 1.00 89.56 140 ARG A N 1
ATOM 1100 C CA . ARG A 1 140 ? 3.281 -1.021 8.209 1.00 89.56 140 ARG A CA 1
ATOM 1101 C C . ARG A 1 140 ? 2.250 0.111 8.044 1.00 89.56 140 ARG A C 1
ATOM 1103 O O . ARG A 1 140 ? 1.257 0.108 8.774 1.00 89.56 140 ARG A O 1
ATOM 1110 N N . PRO A 1 141 ? 2.353 1.009 7.039 1.00 89.25 141 PRO A N 1
ATOM 1111 C CA . PRO A 1 141 ? 1.298 1.989 6.782 1.00 89.25 141 PRO A CA 1
ATOM 1112 C C . PRO A 1 141 ? -0.036 1.363 6.366 1.00 89.25 141 PRO A C 1
ATOM 1114 O O . PRO A 1 141 ? -1.098 1.817 6.794 1.00 89.25 141 PRO A O 1
ATOM 1117 N N . ALA A 1 142 ? -0.012 0.303 5.550 1.00 91.00 142 ALA A N 1
ATOM 1118 C CA . ALA A 1 142 ? -1.230 -0.383 5.118 1.00 91.00 142 ALA A CA 1
ATOM 1119 C C . ALA A 1 142 ? -1.981 -1.022 6.297 1.00 91.00 142 ALA A C 1
ATOM 1121 O O . ALA A 1 142 ? -3.217 -1.004 6.332 1.00 91.00 142 ALA A O 1
ATOM 1122 N N . GLU A 1 143 ? -1.234 -1.567 7.252 1.00 90.81 143 GLU A N 1
ATOM 1123 C CA . GLU A 1 143 ? -1.737 -2.166 8.480 1.00 90.81 143 GLU A CA 1
ATOM 1124 C C . GLU A 1 143 ? -2.352 -1.120 9.420 1.00 90.81 143 GLU A C 1
ATOM 1126 O O . GLU A 1 143 ? -3.499 -1.287 9.839 1.00 90.81 143 GLU A O 1
ATOM 1131 N N . ALA A 1 144 ? -1.682 0.016 9.638 1.00 91.94 144 ALA A N 1
ATOM 1132 C CA . ALA A 1 144 ? -2.225 1.128 10.422 1.00 91.94 144 ALA A CA 1
ATOM 1133 C C . ALA A 1 144 ? -3.598 1.586 9.891 1.00 91.94 144 ALA A C 1
ATOM 1135 O O . ALA A 1 144 ? -4.597 1.639 10.617 1.00 91.94 144 ALA A O 1
ATOM 1136 N N . TYR A 1 145 ? -3.698 1.834 8.579 1.00 91.44 145 TYR A N 1
ATOM 1137 C CA . TYR A 1 145 ? -4.974 2.184 7.946 1.00 91.44 145 TYR A CA 1
ATOM 1138 C C . TYR A 1 145 ? -6.004 1.052 8.022 1.00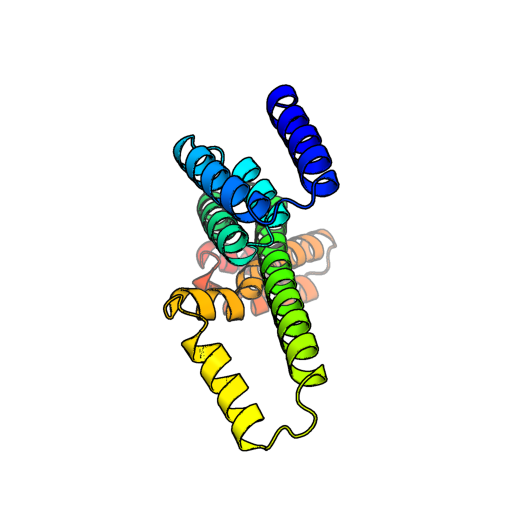 91.44 145 TYR A C 1
ATOM 1140 O O . TYR A 1 145 ? -7.212 1.307 8.069 1.00 91.44 145 TYR A O 1
ATOM 1148 N N . HIS A 1 146 ? -5.561 -0.206 8.022 1.00 92.62 146 HIS A N 1
ATOM 1149 C CA . HIS A 1 146 ? -6.456 -1.339 8.177 1.00 92.62 146 HIS A CA 1
ATOM 1150 C C . HIS A 1 146 ? -7.102 -1.375 9.560 1.00 92.62 146 HIS A C 1
ATOM 1152 O O . HIS A 1 146 ? -8.333 -1.479 9.608 1.00 92.62 146 HIS A O 1
ATOM 1158 N N . PHE A 1 147 ? -6.312 -1.284 10.630 1.00 92.62 147 PHE A N 1
ATOM 1159 C CA . PHE A 1 147 ? -6.818 -1.289 12.001 1.00 92.62 147 PHE A CA 1
ATOM 1160 C C . PHE A 1 147 ? -7.746 -0.105 12.258 1.00 92.62 147 PHE A C 1
ATOM 1162 O O . PHE A 1 147 ? -8.808 -0.281 12.849 1.00 92.62 147 PHE A O 1
ATOM 1169 N N . TYR A 1 148 ? -7.441 1.065 11.692 1.00 91.19 148 TYR A N 1
ATOM 1170 C CA . TYR A 1 148 ? -8.310 2.234 11.803 1.00 91.19 148 TYR A CA 1
ATOM 1171 C C . TYR A 1 148 ? -9.694 1.996 11.181 1.00 91.19 148 TYR A C 1
ATOM 1173 O O . TYR A 1 148 ? -10.729 2.219 11.812 1.00 91.19 148 TYR A O 1
ATOM 1181 N N . ILE A 1 149 ? -9.738 1.478 9.948 1.00 91.75 149 ILE A N 1
ATOM 1182 C CA . ILE A 1 149 ? -11.005 1.145 9.277 1.00 91.75 149 ILE A CA 1
ATOM 1183 C C . ILE A 1 149 ? -11.732 0.009 10.014 1.00 91.75 149 ILE A C 1
ATOM 1185 O O . ILE A 1 149 ? -12.964 -0.001 10.070 1.00 91.75 149 ILE A O 1
ATOM 1189 N N . LEU A 1 150 ? -10.992 -0.962 10.556 1.00 92.94 150 LEU A N 1
ATOM 1190 C CA . LEU A 1 150 ? -11.552 -2.091 11.294 1.00 92.94 150 LEU A CA 1
ATOM 1191 C C . LEU A 1 150 ? -12.230 -1.627 12.587 1.00 92.94 150 LEU A C 1
ATOM 1193 O O . LEU A 1 150 ? -13.388 -1.978 12.800 1.00 92.94 150 LEU A O 1
ATOM 1197 N N . ALA A 1 151 ? -11.565 -0.785 13.377 1.00 92.19 151 ALA A N 1
ATOM 1198 C CA . ALA A 1 151 ? -12.113 -0.215 14.603 1.00 92.19 151 ALA A CA 1
ATOM 1199 C C . ALA A 1 151 ? -13.401 0.577 14.324 1.00 92.19 151 ALA A C 1
ATOM 1201 O O . ALA A 1 151 ? -14.424 0.349 14.968 1.00 92.19 151 ALA A O 1
ATOM 1202 N N . GLN A 1 152 ? -13.414 1.416 13.278 1.00 90.56 152 GLN A N 1
ATOM 1203 C CA . GLN A 1 152 ? -14.628 2.130 12.862 1.00 90.56 152 GLN A CA 1
ATOM 1204 C C . GLN A 1 152 ? -15.770 1.189 12.451 1.00 90.56 152 GLN A C 1
ATOM 1206 O O . GLN A 1 152 ? -16.938 1.470 12.722 1.00 90.56 152 GLN A O 1
ATOM 1211 N N . ARG A 1 153 ? -15.464 0.077 11.772 1.00 92.38 153 ARG A N 1
ATOM 1212 C CA . ARG A 1 153 ? -16.473 -0.922 11.384 1.00 92.38 153 ARG A CA 1
ATOM 1213 C C . ARG A 1 153 ? -17.016 -1.685 12.587 1.00 92.38 153 ARG A C 1
ATOM 1215 O O . ARG A 1 153 ? -18.222 -1.883 12.656 1.00 92.38 153 ARG A O 1
ATOM 1222 N N . GLN A 1 154 ? -16.155 -2.091 13.516 1.00 92.62 154 GLN A N 1
ATOM 1223 C CA . GLN A 1 154 ? -16.545 -2.801 14.738 1.00 92.62 154 GLN A CA 1
ATOM 1224 C C . GLN A 1 154 ? -17.407 -1.921 15.647 1.00 92.62 154 GLN A C 1
ATOM 1226 O O . GLN A 1 154 ? -18.422 -2.390 16.157 1.00 92.62 154 GLN A O 1
ATOM 1231 N N . PHE A 1 155 ? -17.068 -0.634 15.758 1.00 89.50 155 PHE A N 1
ATOM 1232 C CA . PHE A 1 155 ? -17.882 0.348 16.469 1.00 89.50 155 PHE A CA 1
ATOM 1233 C C . PHE A 1 155 ? -19.277 0.484 15.840 1.00 89.50 155 PHE A C 1
ATOM 1235 O O . PHE A 1 155 ? -20.286 0.353 16.525 1.00 89.50 155 PHE A O 1
ATOM 1242 N N . LYS A 1 156 ? -19.356 0.624 14.508 1.00 90.19 156 LYS A N 1
ATOM 1243 C CA . LYS A 1 156 ? -20.642 0.643 13.780 1.00 90.19 156 LYS A CA 1
ATOM 1244 C C . LYS A 1 156 ? -21.438 -0.660 13.900 1.00 90.19 156 LYS A C 1
ATOM 1246 O O . LYS A 1 156 ? -22.657 -0.631 13.786 1.00 90.19 156 LYS A O 1
ATOM 1251 N N . ALA A 1 157 ? -20.762 -1.788 14.101 1.00 92.56 157 ALA A N 1
ATOM 1252 C CA . ALA A 1 157 ? -21.376 -3.097 14.306 1.00 92.56 157 ALA A CA 1
ATOM 1253 C C . ALA A 1 157 ? -21.789 -3.356 15.770 1.00 92.56 157 ALA A C 1
ATOM 1255 O O . ALA A 1 157 ? -22.135 -4.486 16.101 1.00 92.56 157 ALA A O 1
ATOM 1256 N N . ASN A 1 158 ? -21.756 -2.330 16.631 1.00 89.56 158 ASN A N 1
ATOM 1257 C CA . ASN A 1 158 ? -22.132 -2.383 18.046 1.00 89.56 158 ASN A CA 1
ATOM 1258 C C . ASN A 1 158 ? -21.293 -3.355 18.900 1.00 89.56 158 ASN A C 1
ATOM 1260 O O . ASN A 1 158 ? -21.774 -3.890 19.894 1.00 89.56 158 ASN A O 1
ATOM 1264 N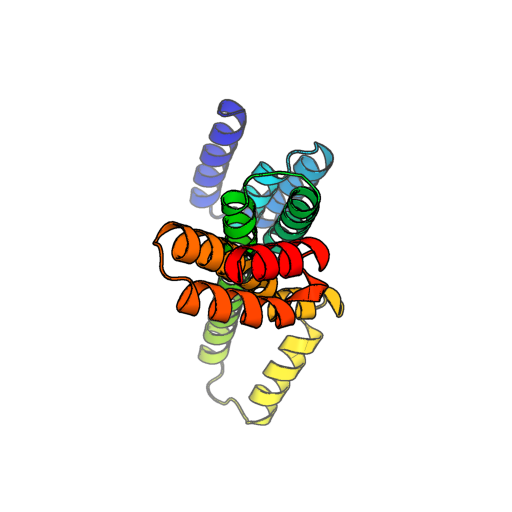 N . ASN A 1 159 ? -20.027 -3.570 18.521 1.00 92.31 159 ASN A N 1
ATOM 1265 C CA . ASN A 1 159 ? -19.062 -4.385 19.265 1.00 92.31 159 ASN A CA 1
ATOM 1266 C C . ASN A 1 159 ? -17.930 -3.496 19.819 1.00 92.31 159 ASN A C 1
ATOM 1268 O O . ASN A 1 159 ? -16.827 -3.489 19.255 1.00 92.31 159 ASN A O 1
ATOM 1272 N N . PRO A 1 160 ? -18.175 -2.730 20.902 1.00 89.25 160 PRO A N 1
ATOM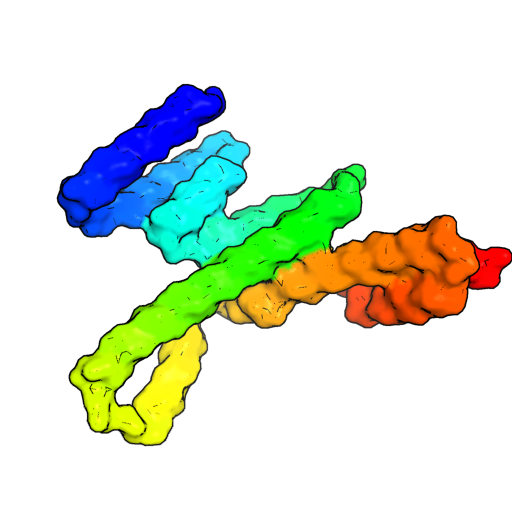 1273 C CA . PRO A 1 160 ? -17.222 -1.743 21.412 1.00 89.25 160 PRO A CA 1
ATOM 1274 C C . PRO A 1 160 ? -15.946 -2.382 21.971 1.00 89.25 160 PRO A C 1
ATOM 1276 O O . PRO A 1 160 ? -14.865 -1.840 21.775 1.00 89.25 160 PRO A O 1
ATOM 1279 N N . GLU A 1 161 ? -16.026 -3.570 22.580 1.00 90.25 161 GLU A N 1
ATOM 1280 C CA . GLU A 1 161 ? -14.851 -4.257 23.135 1.00 90.25 161 GLU A CA 1
ATOM 1281 C C . GLU A 1 161 ? -13.823 -4.614 22.048 1.00 90.25 161 GLU A C 1
ATOM 1283 O O . GLU A 1 161 ? -12.628 -4.356 22.191 1.00 90.25 161 GLU A O 1
ATOM 1288 N N . ALA A 1 162 ? -14.286 -5.165 20.921 1.00 90.75 162 ALA A N 1
ATOM 1289 C CA . ALA A 1 162 ? -13.422 -5.482 19.786 1.00 90.75 162 ALA A CA 1
ATOM 1290 C C . ALA A 1 162 ? -12.867 -4.210 19.125 1.00 90.75 162 ALA A C 1
ATOM 1292 O O . ALA A 1 162 ? -11.689 -4.173 18.758 1.00 90.75 162 ALA A O 1
ATOM 1293 N N . ALA A 1 163 ? -13.697 -3.165 19.020 1.00 91.62 163 ALA A N 1
ATOM 1294 C CA . ALA A 1 163 ? -13.287 -1.866 18.497 1.00 91.62 163 ALA A CA 1
ATOM 1295 C C . ALA A 1 163 ? -12.183 -1.237 19.358 1.00 91.62 163 ALA A C 1
ATOM 1297 O O . ALA A 1 163 ? -11.207 -0.732 18.811 1.00 91.62 163 ALA A O 1
ATOM 1298 N N . LEU A 1 164 ? -12.300 -1.331 20.686 1.00 89.69 164 LEU A N 1
ATOM 1299 C CA . LEU A 1 164 ? -11.318 -0.816 21.633 1.00 89.69 164 LEU A CA 1
ATOM 1300 C C . LEU A 1 164 ? -9.990 -1.567 21.527 1.00 89.69 164 LEU A C 1
ATOM 1302 O O . LEU A 1 164 ? -8.948 -0.929 21.458 1.00 89.69 164 LEU A O 1
ATOM 1306 N N . ARG A 1 165 ? -10.006 -2.902 21.428 1.00 91.38 165 ARG A N 1
ATOM 1307 C CA . ARG A 1 165 ? -8.777 -3.688 21.209 1.00 91.38 165 ARG A CA 1
ATOM 1308 C C . ARG A 1 165 ? -8.058 -3.261 19.927 1.00 91.38 165 ARG A C 1
ATOM 1310 O O . ARG A 1 165 ? -6.862 -3.004 19.967 1.00 91.38 165 ARG A O 1
ATOM 1317 N N . SER A 1 166 ? -8.797 -3.109 18.826 1.00 91.06 166 SER A N 1
ATOM 1318 C CA . SER A 1 166 ? -8.240 -2.633 17.551 1.00 91.06 166 SER A CA 1
ATOM 1319 C C . SER A 1 166 ? -7.767 -1.173 17.617 1.00 91.06 166 SER A C 1
ATOM 1321 O O . SER A 1 166 ? -6.844 -0.785 16.906 1.00 91.06 166 SER A O 1
ATOM 1323 N N . ALA A 1 167 ? -8.399 -0.342 18.449 1.00 90.62 167 ALA A N 1
ATOM 1324 C CA . ALA A 1 167 ? -7.989 1.041 18.665 1.00 90.62 167 ALA A CA 1
ATOM 1325 C C . ALA A 1 167 ? -6.752 1.152 19.571 1.00 90.62 167 ALA A C 1
ATOM 1327 O O . ALA A 1 167 ? -5.930 2.035 19.361 1.00 90.62 167 ALA A O 1
ATOM 1328 N N . LEU A 1 168 ? -6.575 0.237 20.526 1.00 88.75 168 LEU A N 1
ATOM 1329 C CA . LEU A 1 168 ? -5.360 0.141 21.333 1.00 88.75 168 LEU A CA 1
ATOM 1330 C C . LEU A 1 168 ? -4.179 -0.351 20.499 1.00 88.75 168 LEU A C 1
ATOM 1332 O O . LEU A 1 168 ? -3.108 0.223 20.594 1.00 88.75 168 LEU A O 1
ATOM 1336 N N . THR A 1 169 ? -4.363 -1.319 19.597 1.00 91.31 169 THR A N 1
ATOM 1337 C CA . THR A 1 169 ? -3.278 -1.703 18.673 1.00 91.31 169 THR A CA 1
ATOM 1338 C C . THR A 1 169 ? -2.841 -0.544 17.770 1.00 91.31 169 THR A C 1
ATOM 1340 O O . THR A 1 169 ? -1.704 -0.515 17.318 1.00 91.31 169 THR A O 1
ATOM 1343 N N . LEU A 1 170 ? -3.704 0.456 17.526 1.00 89.94 170 LEU A N 1
ATOM 1344 C CA . LEU A 1 170 ? -3.319 1.655 16.769 1.00 89.94 170 LEU A CA 1
ATOM 1345 C C . LEU A 1 170 ? -2.309 2.546 17.499 1.00 89.94 170 LEU A C 1
ATOM 1347 O O . LEU A 1 170 ? -1.637 3.320 16.821 1.00 89.94 170 LEU A O 1
ATOM 1351 N N . THR A 1 171 ? -2.157 2.443 18.825 1.00 88.69 171 THR A N 1
ATOM 1352 C CA . THR A 1 171 ? -1.149 3.233 19.558 1.00 88.69 171 THR A CA 1
ATOM 1353 C C . THR A 1 171 ? 0.280 2.832 19.187 1.00 88.69 171 THR A C 1
ATOM 1355 O O . THR A 1 171 ? 1.209 3.599 19.388 1.00 88.69 171 THR A O 1
ATOM 1358 N N . GLU A 1 172 ? 0.480 1.655 18.591 1.00 89.75 172 GLU A N 1
ATOM 1359 C CA . GLU A 1 172 ? 1.783 1.226 18.064 1.00 89.75 172 GLU A CA 1
ATOM 1360 C C . GLU A 1 172 ? 2.137 1.891 16.712 1.00 89.75 172 GLU A C 1
ATOM 1362 O O . GLU A 1 172 ? 3.266 1.762 16.230 1.00 89.75 172 GLU A O 1
ATOM 1367 N N . TYR A 1 173 ? 1.195 2.618 16.093 1.00 89.62 173 TYR A N 1
ATOM 1368 C CA . TYR A 1 173 ? 1.330 3.261 14.773 1.00 89.62 173 TYR A CA 1
ATOM 1369 C C . TYR A 1 173 ? 1.249 4.799 14.835 1.00 89.62 173 TYR A C 1
ATOM 1371 O O . TYR A 1 173 ? 0.824 5.449 13.872 1.00 89.62 173 TYR A O 1
ATOM 1379 N N . GLU A 1 174 ? 1.658 5.393 15.960 1.00 86.88 174 GLU A N 1
ATOM 1380 C CA . GLU A 1 174 ? 1.703 6.852 16.172 1.00 86.88 174 GLU A CA 1
ATOM 1381 C C . GLU A 1 174 ? 2.645 7.593 15.204 1.00 86.88 174 GLU A C 1
ATOM 1383 O O . GLU A 1 174 ? 2.508 8.798 15.001 1.00 86.88 174 GLU A O 1
ATOM 1388 N N . ASP A 1 175 ? 3.580 6.885 14.568 1.00 85.56 175 ASP A N 1
ATOM 1389 C CA . ASP A 1 175 ? 4.478 7.429 13.548 1.00 85.56 175 ASP A CA 1
ATOM 1390 C C . ASP A 1 175 ? 3.796 7.652 12.188 1.00 85.56 175 ASP A C 1
ATOM 1392 O O . ASP A 1 175 ? 4.255 8.471 11.393 1.00 85.56 175 ASP A O 1
ATOM 1396 N N . ILE A 1 176 ? 2.700 6.938 11.912 1.00 85.69 176 ILE A N 1
ATOM 1397 C CA . ILE A 1 176 ? 2.023 6.946 10.604 1.00 85.69 176 ILE A CA 1
ATOM 1398 C C . ILE A 1 176 ? 0.724 7.744 10.660 1.00 85.69 176 ILE A C 1
ATOM 1400 O O . ILE A 1 176 ? 0.394 8.486 9.730 1.00 85.69 176 ILE A O 1
ATOM 1404 N N . LEU A 1 177 ? -0.046 7.559 11.732 1.00 85.81 177 LEU A N 1
ATOM 1405 C CA . LEU A 1 177 ? -1.329 8.217 11.933 1.00 85.81 177 LEU A CA 1
ATOM 1406 C C . LEU A 1 177 ? -1.189 9.323 12.979 1.00 85.81 177 LEU A C 1
ATOM 1408 O O . LEU A 1 177 ? -0.554 9.118 14.011 1.00 85.81 177 LEU A O 1
ATOM 1412 N N . PRO A 1 178 ? -1.826 10.489 12.770 1.00 85.62 178 PRO A N 1
ATOM 1413 C CA . PRO A 1 178 ? -1.769 11.565 13.742 1.00 85.62 178 PRO A CA 1
ATOM 1414 C C . PRO A 1 178 ? -2.383 11.115 15.068 1.00 85.62 178 PRO A C 1
ATOM 1416 O O . PRO A 1 178 ? -3.544 10.700 15.123 1.00 85.62 178 PRO A O 1
ATOM 1419 N N . VAL A 1 179 ? -1.611 11.290 16.138 1.00 87.81 179 VAL A N 1
ATOM 1420 C CA . VAL A 1 179 ? -1.938 10.937 17.525 1.00 87.81 179 VAL A CA 1
ATOM 1421 C C . VAL A 1 179 ? -3.352 11.379 17.931 1.00 87.81 179 VAL A C 1
ATOM 1423 O O . VAL A 1 179 ? -4.132 10.604 18.480 1.00 87.81 179 VAL A O 1
ATOM 1426 N N . GLN A 1 180 ? -3.740 12.601 17.556 1.00 86.56 180 GLN A N 1
ATOM 1427 C CA . GLN A 1 180 ? -5.076 13.155 17.813 1.00 86.56 180 GLN A CA 1
ATOM 1428 C C . GLN A 1 180 ? -6.201 12.277 17.248 1.00 86.56 180 GLN A C 1
ATOM 1430 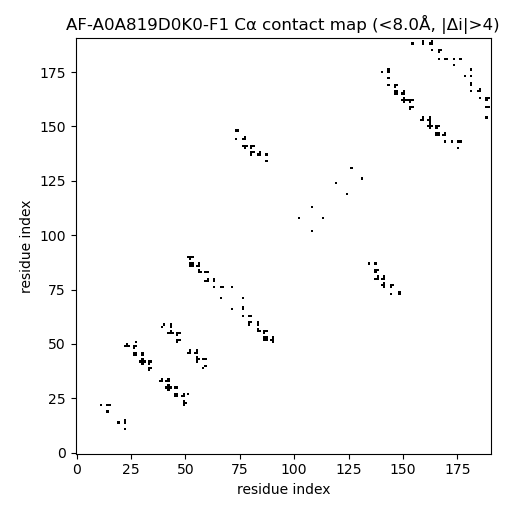O O . GLN A 1 180 ? -7.233 12.094 17.883 1.00 86.56 180 GLN A O 1
ATOM 1435 N N . THR A 1 181 ? -6.011 11.708 16.058 1.00 86.12 181 THR A N 1
ATOM 1436 C CA . THR A 1 181 ? -7.036 10.891 15.396 1.00 86.12 181 THR A CA 1
ATOM 1437 C C . THR A 1 181 ? -7.203 9.533 16.078 1.00 86.12 181 THR A C 1
ATOM 1439 O O . THR A 1 181 ? -8.322 9.022 16.133 1.00 86.12 181 THR A O 1
ATOM 1442 N N . ILE A 1 182 ? -6.120 8.974 16.631 1.00 87.62 182 ILE A N 1
ATOM 1443 C CA . ILE A 1 182 ? -6.142 7.719 17.394 1.00 87.62 182 ILE A CA 1
ATOM 1444 C C . ILE A 1 182 ? -6.863 7.935 18.729 1.00 87.62 182 ILE A C 1
ATOM 1446 O O . ILE A 1 182 ? -7.841 7.245 19.012 1.00 87.62 182 ILE A O 1
ATOM 1450 N N . TYR A 1 183 ? -6.461 8.939 19.514 1.00 87.50 183 TYR A N 1
ATOM 1451 C CA . TYR A 1 183 ? -7.086 9.202 20.815 1.00 87.50 183 TYR A CA 1
ATOM 1452 C C . TYR A 1 183 ? -8.543 9.668 20.697 1.00 87.50 183 TYR A C 1
ATOM 1454 O O . TYR A 1 183 ? -9.370 9.255 21.506 1.00 87.50 183 TYR A O 1
ATOM 1462 N N . ASN A 1 184 ? -8.900 10.431 19.656 1.00 88.44 184 ASN A N 1
ATOM 1463 C CA . ASN A 1 184 ? -10.303 10.761 19.376 1.00 88.44 184 ASN A CA 1
ATOM 1464 C C . ASN A 1 184 ? -11.140 9.502 19.104 1.00 88.44 184 ASN A C 1
ATOM 1466 O O . ASN A 1 184 ? -12.288 9.416 19.533 1.00 88.44 184 ASN A O 1
ATOM 1470 N N . LEU A 1 185 ? -10.579 8.515 18.396 1.00 86.75 185 LEU A N 1
ATOM 1471 C CA . LEU A 1 185 ? -11.262 7.247 18.150 1.00 86.75 185 LEU A CA 1
ATOM 1472 C C . LEU A 1 185 ? -11.435 6.448 19.449 1.00 86.75 185 LEU A C 1
ATOM 1474 O O . LEU A 1 185 ? -12.530 5.954 19.698 1.00 86.75 185 LEU A O 1
ATOM 1478 N N . ILE A 1 186 ? -10.392 6.358 20.280 1.00 88.56 186 ILE A N 1
ATOM 1479 C CA . ILE A 1 186 ? -10.448 5.666 21.578 1.00 88.56 186 ILE A CA 1
ATOM 1480 C C . ILE A 1 186 ? -11.495 6.320 22.490 1.00 88.56 186 ILE A C 1
ATOM 1482 O O . ILE A 1 186 ? -12.357 5.620 23.019 1.00 88.56 186 ILE A O 1
ATOM 1486 N N . GLY A 1 187 ? -11.477 7.652 22.609 1.00 87.75 187 GLY A N 1
ATOM 1487 C CA . GLY A 1 187 ? -12.435 8.407 23.419 1.00 87.75 187 GLY A CA 1
ATOM 1488 C C . GLY A 1 187 ? -13.888 8.185 22.991 1.00 87.75 187 GLY A C 1
ATOM 1489 O O . GLY A 1 187 ? -14.748 7.953 23.837 1.00 87.75 187 GLY A O 1
ATOM 1490 N N . ASN A 1 188 ? -14.153 8.164 21.680 1.00 85.19 188 ASN A N 1
ATOM 1491 C CA . ASN A 1 188 ? -15.490 7.898 21.136 1.00 85.19 188 ASN A CA 1
ATOM 1492 C C . ASN A 1 188 ? -15.986 6.465 21.380 1.00 85.19 188 ASN A C 1
ATOM 1494 O O . ASN A 1 188 ? -17.190 6.245 21.386 1.00 85.19 188 ASN A O 1
ATOM 1498 N N . ILE A 1 189 ? -15.085 5.489 21.521 1.00 85.00 189 ILE A N 1
ATOM 1499 C CA . ILE A 1 189 ? -15.451 4.086 21.776 1.00 85.00 189 ILE A CA 1
ATOM 1500 C C . ILE A 1 189 ? -15.677 3.839 23.273 1.00 85.00 189 ILE A C 1
ATOM 1502 O O . ILE A 1 189 ? -16.459 2.965 23.635 1.00 85.00 189 ILE A O 1
ATOM 1506 N N . SER A 1 190 ? -14.979 4.580 24.141 1.00 75.31 190 SER A N 1
ATOM 1507 C CA . SER A 1 190 ? -15.103 4.447 25.598 1.00 75.31 190 SER A CA 1
ATOM 1508 C C . SER A 1 190 ? -16.366 5.077 26.196 1.00 75.31 190 SER A C 1
ATOM 1510 O O . SER A 1 190 ? -16.664 4.813 27.360 1.00 75.31 190 SER A O 1
ATOM 1512 N N . HIS A 1 191 ? -17.065 5.916 25.427 1.00 63.66 191 HIS A N 1
ATOM 1513 C CA . HIS A 1 191 ? -18.281 6.626 25.829 1.00 63.66 191 HIS A CA 1
ATOM 1514 C C . HIS A 1 191 ? -19.544 5.901 25.362 1.00 63.66 191 HIS A C 1
ATOM 1516 O O . HIS A 1 191 ? -20.520 5.908 26.146 1.00 63.66 191 HIS A O 1
#

Foldseek 3Di:
DVVVLVVVVVVLVVCVVVVPPCQLVVLQVVLVVVVVVVNNVSSLVSCVVSLVLLVSLVSLVVVLVVVLPPPDDLVVSLVSLVVSLVSLVSNVVVVVVVVVVVCVVDVDCDPVNVVVVVVCVVVVPPPPPVSVCCSVCSCVLSLLSVLVVVLVVCVVVVNLVVSLVSLVVNVVVCVNDPPVSSVVSNVVSVD

Sequence (191 aa):
MCIELSQWDMGIELARHYNLSDLKALLTRQAKTLLSQNKPFDAIELYKKSANYLEAAKILYEIAENHSKENRSLLMKKKMYILCGLLVEQYRTAMKTTSRREKKSTAAISASDALQGLLTEETTGSGGVSDTQLLDNVWRPAEAYHFYILAQRQFKANNPEAALRSALTLTEYEDILPVQTIYNLIGNISH

Solvent-accessible surface area (backbone atoms only — not comparable to full-atom values): 10365 Å² total; per-residue (Å²): 112,70,67,64,53,52,52,49,53,53,51,49,53,53,43,57,76,67,66,50,81,58,51,41,59,51,35,51,54,50,24,55,53,30,47,77,68,73,36,57,68,66,20,32,54,34,24,52,74,44,69,40,25,62,64,28,25,52,57,46,45,55,52,37,51,55,48,64,77,41,96,58,63,64,68,57,51,30,52,43,30,47,51,28,34,52,30,47,50,50,37,54,50,53,51,51,54,53,53,54,57,57,54,70,76,48,96,72,77,49,74,64,53,58,51,47,51,54,53,40,59,66,60,69,48,79,54,63,77,67,51,56,52,46,70,73,48,38,55,55,62,24,46,48,48,45,36,52,56,46,19,56,49,31,44,75,67,75,36,46,71,64,14,47,54,35,44,56,61,47,67,82,35,54,90,76,44,63,58,68,62,52,53,53,52,45,55,67,57,76,107

Radius of gyration: 21.42 Å; Cα contacts (8 Å, |Δi|>4): 137; chains: 1; bounding box: 53×43×58 Å

pLDDT: mean 77.89, std 14.36, range [36.69, 93.12]

Nearest PDB structures (foldseek):
  8fgw-assembly1_A  TM=8.126E-01  e=1.675E-08  Homo sapiens
  8bbg-assembly1_E  TM=8.148E-01  e=6.505E-08  Homo sapiens
  8hmd-assembly1_B  TM=6.001E-01  e=2.284E-07  Tetrahymena thermophila
  5a31-assembly1_J  TM=2.376E-01  e=5.696E+00  Homo sapiens
  4ui9-assembly1_J  TM=2.376E-01  e=5.990E+00  Homo sapiens

Secondary structure (DSSP, 8-state):
-HHHHHHHHHHHHHHHHTT-TTHHHHHHHHHHHHHHTT-HHHHHHHHHHTT-HHHHHHHHHHHHHHHHHTT--HHHHHHHHHHHHHHHHHHHHHHHHHHHHHHTT-S---HHHHHHHHHHHHHS--S-THHHHHHHHTHHHHHHHHHHHHHHHHHHTT-HHHHHHHHHHGGGGTTTS-HHHHHHHHHHHH-